Protein AF-0000000067927680 (afdb_homodimer)

Sequence (292 aa):
MKPRRNLDEDRTLNALLGWKPDSPPYPTSLVEQGNIALATPLRDLSNEQVRLLVSQGFGLEYVVPKAISILVENPLIGVTFYAGDLLTSCLNIPQQFWKENQHLWAELDGILQSLDQTVSEVGTHRPQFESAWEAWDTQGARSKKAMKPRRNLDEDRTLNALLGWKPDSPPYPTSLVEQGNIALATPLRDLSNEQVRLLVSQGFGLEYVVPKAISILVENPLIGVTFYAGDLLTSCLNIPQQFWKENQHLWAELDGILQSLDQTVSEVGTHRPQFESAWEAWDTQGARSKKA

InterPro domains:
  IPR040547 Immunity protein CdiI [PF18616] (24-107)

pLDDT: mean 81.02, std 18.54, range [29.03, 98.56]

Structure (mmCIF, N/CA/C/O backbone):
data_AF-0000000067927680-model_v1
#
loop_
_entity.id
_entity.type
_entity.pdbx_description
1 polymer 'Uncharacterized protein'
#
loop_
_atom_site.group_PDB
_atom_site.id
_atom_site.type_symbol
_atom_site.label_atom_id
_atom_site.label_alt_id
_atom_site.label_comp_id
_atom_site.label_asym_id
_atom_site.label_entity_id
_atom_site.label_seq_id
_atom_site.pdbx_PDB_ins_code
_atom_site.Cartn_x
_atom_site.Cartn_y
_atom_site.Cartn_z
_atom_site.occupancy
_atom_site.B_iso_or_equiv
_atom_site.auth_seq_id
_atom_site.auth_comp_id
_atom_site.auth_asym_id
_atom_site.auth_atom_id
_atom_site.pdbx_PDB_model_num
ATOM 1 N N . MET A 1 1 ? -12.453 -29.047 -6.391 1 29.03 1 MET A N 1
ATOM 2 C CA . MET A 1 1 ? -11.586 -28.172 -5.598 1 29.03 1 MET A CA 1
ATOM 3 C C . MET A 1 1 ? -12.047 -28.125 -4.141 1 29.03 1 MET A C 1
ATOM 5 O O . MET A 1 1 ? -13.188 -27.781 -3.855 1 29.03 1 MET A O 1
ATOM 9 N N . LYS A 1 2 ? -11.516 -28.906 -3.264 1 39.81 2 LYS A N 1
ATOM 10 C CA . LYS A 1 2 ? -12.055 -29.156 -1.932 1 39.81 2 LYS A CA 1
ATOM 11 C C . LYS A 1 2 ? -12.211 -27.844 -1.148 1 39.81 2 LYS A C 1
ATOM 13 O O . LYS A 1 2 ? -11.375 -26.953 -1.247 1 39.81 2 LYS A O 1
ATOM 18 N N . PRO A 1 3 ? -13.289 -27.578 -0.596 1 43.06 3 PRO A N 1
ATOM 19 C CA . PRO A 1 3 ? -13.594 -26.391 0.189 1 43.06 3 PRO A CA 1
ATOM 20 C C . PRO A 1 3 ? -12.492 -26.047 1.191 1 43.06 3 PRO A C 1
ATOM 22 O O . PRO A 1 3 ? -11.805 -26.938 1.69 1 43.06 3 PRO A O 1
ATOM 25 N N . ARG A 1 4 ? -11.859 -24.797 1.141 1 47.16 4 ARG A N 1
ATOM 26 C CA . ARG A 1 4 ? -10.852 -24.234 2.033 1 47.16 4 ARG A CA 1
ATOM 27 C C . ARG A 1 4 ? -11.141 -24.594 3.486 1 47.16 4 ARG A C 1
ATOM 29 O O . ARG A 1 4 ? -10.375 -24.25 4.383 1 47.16 4 ARG A O 1
ATOM 36 N N . ARG A 1 5 ? -12.367 -24.891 3.9 1 47.84 5 ARG A N 1
ATOM 37 C CA . ARG A 1 5 ? -12.758 -25.094 5.289 1 47.84 5 ARG A CA 1
ATOM 38 C C . ARG A 1 5 ? -11.844 -26.125 5.965 1 47.84 5 ARG A C 1
ATOM 40 O O . ARG A 1 5 ? -11.5 -25.969 7.141 1 47.84 5 ARG A O 1
ATOM 47 N N . ASN A 1 6 ? -11.516 -27.203 5.273 1 52.97 6 ASN A N 1
ATOM 48 C CA . ASN A 1 6 ? -10.859 -28.312 5.961 1 52.97 6 ASN A CA 1
ATOM 49 C C . ASN A 1 6 ? -9.352 -28.312 5.695 1 52.97 6 ASN A C 1
ATOM 51 O O . ASN A 1 6 ? -8.711 -29.359 5.773 1 52.97 6 ASN A O 1
ATOM 55 N N . LEU A 1 7 ? -8.898 -27.094 5.125 1 54.62 7 LEU A N 1
ATOM 56 C CA . LEU A 1 7 ? -7.465 -27.156 4.848 1 54.62 7 LEU A CA 1
ATOM 57 C C . LEU A 1 7 ? -6.66 -27.125 6.145 1 54.62 7 LEU A C 1
ATOM 59 O O . LEU A 1 7 ? -6.879 -26.266 7 1 54.62 7 LEU A O 1
ATOM 63 N N . ASP A 1 8 ? -5.969 -28.219 6.512 1 59.44 8 ASP A N 1
ATOM 64 C CA . ASP A 1 8 ? -5.023 -28.312 7.621 1 59.44 8 ASP A CA 1
ATOM 65 C C . ASP A 1 8 ? -3.771 -27.484 7.355 1 59.44 8 ASP A C 1
ATOM 67 O O . ASP A 1 8 ? -2.863 -27.938 6.652 1 59.44 8 ASP A O 1
ATOM 71 N N . GLU A 1 9 ? -3.777 -26.281 7.785 1 61.19 9 GLU A N 1
ATOM 72 C CA . GLU A 1 9 ? -2.688 -25.359 7.508 1 61.19 9 GLU A CA 1
ATOM 73 C C . GLU A 1 9 ? -1.394 -25.797 8.18 1 61.19 9 GLU A C 1
ATOM 75 O O . GLU A 1 9 ? -0.343 -25.188 7.992 1 61.19 9 GLU A O 1
ATOM 80 N N . ASP A 1 10 ? -1.412 -26.844 8.898 1 64.25 10 ASP A N 1
ATOM 81 C CA . ASP A 1 10 ? -0.2 -27.422 9.461 1 64.25 10 ASP A CA 1
ATOM 82 C C . ASP A 1 10 ? 0.544 -28.25 8.414 1 64.25 10 ASP A C 1
ATOM 84 O O . ASP A 1 10 ? 1.705 -28.625 8.617 1 64.25 10 ASP A O 1
ATOM 88 N N . ARG A 1 11 ? -0.078 -28.406 7.398 1 62.09 11 ARG A N 1
ATOM 89 C CA . ARG A 1 11 ? 0.544 -29.219 6.352 1 62.09 11 ARG A CA 1
ATOM 90 C C . ARG A 1 11 ? 1.431 -28.359 5.453 1 62.09 11 ARG A C 1
ATOM 92 O O . ARG A 1 11 ? 1.19 -27.156 5.297 1 62.09 11 ARG A O 1
ATOM 99 N N . THR A 1 12 ? 2.48 -29.125 4.977 1 59.75 12 THR A N 1
ATOM 100 C CA . THR A 1 12 ? 3.365 -28.516 3.992 1 59.75 12 THR A CA 1
ATOM 101 C C . THR A 1 12 ? 2.816 -28.703 2.58 1 59.75 12 THR A C 1
ATOM 103 O O . THR A 1 12 ? 1.964 -29.562 2.352 1 59.75 12 THR A O 1
ATOM 106 N N . LEU A 1 13 ? 3.242 -27.844 1.749 1 60.62 13 LEU A N 1
ATOM 107 C CA . LEU A 1 13 ? 2.871 -28.016 0.349 1 60.62 13 LEU A CA 1
ATOM 108 C C . LEU A 1 13 ? 3.377 -29.344 -0.188 1 60.62 13 LEU A C 1
ATOM 110 O O . LEU A 1 13 ? 2.682 -30.016 -0.958 1 60.62 13 LEU A O 1
ATOM 114 N N . ASN A 1 14 ? 4.566 -29.703 0.198 1 60.69 14 ASN A N 1
ATOM 115 C CA . ASN A 1 14 ? 5.059 -31.016 -0.195 1 60.69 14 ASN A CA 1
ATOM 116 C C . ASN A 1 14 ? 4.059 -32.125 0.153 1 60.69 14 ASN A C 1
ATOM 118 O O . ASN A 1 14 ? 3.764 -32.969 -0.677 1 60.69 14 ASN A O 1
ATOM 122 N N . ALA A 1 15 ? 3.627 -32 1.323 1 62.91 15 ALA A N 1
ATOM 123 C CA . ALA A 1 15 ? 2.676 -33 1.793 1 62.91 15 ALA A CA 1
ATOM 124 C C . ALA A 1 15 ? 1.366 -32.906 1.013 1 62.91 15 ALA A C 1
ATOM 126 O O . ALA A 1 15 ? 0.804 -33.938 0.626 1 62.91 15 ALA A O 1
ATOM 127 N N . LEU A 1 16 ? 1.01 -31.781 0.807 1 63.59 16 LEU A N 1
ATOM 128 C CA . LEU A 1 16 ? -0.274 -31.578 0.146 1 63.59 16 LEU A CA 1
ATOM 129 C C . LEU A 1 16 ? -0.194 -31.953 -1.329 1 63.59 16 LEU A C 1
ATOM 131 O O . LEU A 1 16 ? -1.174 -32.438 -1.904 1 63.59 16 LEU A O 1
ATOM 135 N N . LEU A 1 17 ? 1.032 -31.766 -1.874 1 65.94 17 LEU A N 1
ATOM 136 C CA . LEU A 1 17 ? 1.225 -32.031 -3.299 1 65.94 17 LEU A CA 1
ATOM 137 C C . LEU A 1 17 ? 1.756 -33.438 -3.535 1 65.94 17 LEU A C 1
ATOM 139 O O . LEU A 1 17 ? 1.821 -33.906 -4.676 1 65.94 17 LEU A O 1
ATOM 143 N N . GLY A 1 18 ? 2.076 -34.094 -2.477 1 64.88 18 GLY A N 1
ATOM 144 C CA . GLY A 1 18 ? 2.602 -35.438 -2.584 1 64.88 18 GLY A CA 1
ATOM 145 C C . GLY A 1 18 ? 4.031 -35.5 -3.088 1 64.88 18 GLY A C 1
ATOM 146 O O . GLY A 1 18 ? 4.426 -36.438 -3.771 1 64.88 18 GLY A O 1
ATOM 147 N N . TRP A 1 19 ? 4.734 -34.406 -2.99 1 59.25 19 TRP A N 1
ATOM 148 C CA . TRP A 1 19 ? 6.109 -34.344 -3.484 1 59.25 19 TRP A CA 1
ATOM 149 C C . TRP A 1 19 ? 7.086 -34.844 -2.43 1 59.25 19 TRP A C 1
ATOM 151 O O . TRP A 1 19 ? 6.879 -34.656 -1.232 1 59.25 19 TRP A O 1
ATOM 161 N N . LYS A 1 20 ? 7.977 -35.812 -2.932 1 58.75 20 LYS A N 1
ATOM 162 C CA . LYS A 1 20 ? 9.039 -36.219 -2.033 1 58.75 20 LYS A CA 1
ATOM 163 C C . LYS A 1 20 ? 10.125 -35.156 -1.908 1 58.75 20 LYS A C 1
ATOM 165 O O . LYS A 1 20 ? 10.383 -34.406 -2.855 1 58.75 20 LYS A O 1
ATOM 170 N N . PRO A 1 21 ? 10.609 -34.75 -0.805 1 52.03 21 PRO A N 1
ATOM 171 C CA . PRO A 1 21 ? 11.648 -33.719 -0.606 1 52.03 21 PRO A CA 1
ATOM 172 C C . PRO A 1 21 ? 12.82 -33.875 -1.575 1 52.03 21 PRO A C 1
ATOM 174 O O . PRO A 1 21 ? 13.844 -33.219 -1.431 1 52.03 21 PRO A O 1
ATOM 177 N N . ASP A 1 22 ? 12.852 -34.594 -2.627 1 51.47 22 ASP A N 1
ATOM 178 C CA . ASP A 1 22 ? 14.078 -34.781 -3.395 1 51.47 22 ASP A CA 1
ATOM 179 C C . ASP A 1 22 ? 14.523 -33.5 -4.066 1 51.47 22 ASP A C 1
ATOM 181 O O . ASP A 1 22 ? 13.773 -32.5 -4.082 1 51.47 22 ASP A O 1
ATOM 185 N N . SER A 1 23 ? 15.68 -33.656 -5.074 1 48.75 23 SER A N 1
ATOM 186 C CA . SER A 1 23 ? 16.625 -32.75 -5.703 1 48.75 23 SER A CA 1
ATOM 187 C C . SER A 1 23 ? 15.93 -31.844 -6.719 1 48.75 23 SER A C 1
ATOM 189 O O . SER A 1 23 ? 15.453 -32.312 -7.75 1 48.75 23 SER A O 1
ATOM 191 N N . PRO A 1 24 ? 15.266 -30.859 -6.305 1 45.88 24 PRO A N 1
ATOM 192 C CA . PRO A 1 24 ? 14.609 -30.062 -7.348 1 45.88 24 PRO A CA 1
ATOM 193 C C . PRO A 1 24 ? 15.594 -29.578 -8.414 1 45.88 24 PRO A C 1
ATOM 195 O O . PRO A 1 24 ? 16.781 -29.391 -8.133 1 45.88 24 PRO A O 1
ATOM 198 N N . PRO A 1 25 ? 15.273 -29.859 -9.664 1 44.31 25 PRO A N 1
ATOM 199 C CA . PRO A 1 25 ? 16.156 -29.5 -10.781 1 44.31 25 PRO A CA 1
ATOM 200 C C . PRO A 1 25 ? 16.438 -28 -10.828 1 44.31 25 PRO A C 1
ATOM 202 O O . PRO A 1 25 ? 16.969 -27.5 -11.82 1 44.31 25 PRO A O 1
ATOM 205 N N . TYR A 1 26 ? 15.844 -27.203 -10.078 1 45.81 26 TYR A N 1
ATOM 206 C CA . TYR A 1 26 ? 15.984 -25.797 -10.414 1 45.81 26 TYR A CA 1
ATOM 207 C C . TYR A 1 26 ? 17.297 -25.234 -9.883 1 45.81 26 TYR A C 1
ATOM 209 O O . TYR A 1 26 ? 17.875 -25.781 -8.945 1 45.81 26 TYR A O 1
ATOM 217 N N . PRO A 1 27 ? 17.812 -24.156 -10.539 1 52.62 27 PRO A N 1
ATOM 218 C CA . PRO A 1 27 ? 19.062 -23.547 -10.062 1 52.62 27 PRO A CA 1
ATOM 219 C C . PRO A 1 27 ? 19.141 -23.469 -8.539 1 52.62 27 PRO A C 1
ATOM 221 O O . PRO A 1 27 ? 18.109 -23.453 -7.867 1 52.62 27 PRO A O 1
ATOM 224 N N . THR A 1 28 ? 20.406 -23.703 -8.023 1 57.66 28 THR A N 1
ATOM 225 C CA . THR A 1 28 ? 20.781 -24.094 -6.672 1 57.66 28 THR A CA 1
ATOM 226 C C . THR A 1 28 ? 20.078 -23.234 -5.633 1 57.66 28 THR A C 1
ATOM 228 O O . THR A 1 28 ? 19.484 -23.75 -4.68 1 57.66 28 THR A O 1
ATOM 231 N N . SER A 1 29 ? 20.094 -21.875 -5.859 1 69.19 29 SER A N 1
ATOM 232 C CA . SER A 1 29 ? 19.578 -21.062 -4.758 1 69.19 29 SER A CA 1
ATOM 233 C C . SER A 1 29 ? 18.062 -21.031 -4.762 1 69.19 29 SER A C 1
ATOM 235 O O . SER A 1 29 ? 17.422 -21.234 -3.725 1 69.19 29 SER A O 1
ATOM 237 N N . LEU A 1 30 ? 17.469 -20.922 -5.934 1 68.31 30 LEU A N 1
ATOM 238 C CA . LEU A 1 30 ? 16.016 -20.875 -6.023 1 68.31 30 LEU A CA 1
ATOM 239 C C . LEU A 1 30 ? 15.398 -22.234 -5.684 1 68.31 30 LEU A C 1
ATOM 241 O O . LEU A 1 30 ? 14.359 -22.297 -5.023 1 68.31 30 LEU A O 1
ATOM 245 N N . VAL A 1 31 ? 16.047 -23.25 -6.051 1 69.62 31 VAL A N 1
ATOM 246 C CA . VAL A 1 31 ? 15.586 -24.609 -5.766 1 69.62 31 VAL A CA 1
ATOM 247 C C . VAL A 1 31 ? 15.586 -24.844 -4.258 1 69.62 31 VAL A C 1
ATOM 249 O O . VAL A 1 31 ? 14.617 -25.375 -3.709 1 69.62 31 VAL A O 1
ATOM 252 N N . GLU A 1 32 ? 16.688 -24.375 -3.83 1 77.12 32 GLU A N 1
ATOM 253 C CA . GLU A 1 32 ? 16.797 -24.531 -2.383 1 77.12 32 GLU A CA 1
ATOM 254 C C . GLU A 1 32 ? 15.703 -23.75 -1.658 1 77.12 32 GLU A C 1
ATOM 256 O O . GLU A 1 32 ? 15.055 -24.266 -0.747 1 77.12 32 GLU A O 1
ATOM 261 N N . GLN A 1 33 ? 15.547 -22.562 -2.125 1 79.88 33 GLN A N 1
ATOM 262 C CA . GLN A 1 33 ? 14.516 -21.734 -1.508 1 79.88 33 GLN A CA 1
ATOM 263 C C . GLN A 1 33 ? 13.125 -22.328 -1.737 1 79.88 33 GLN A C 1
ATOM 265 O O . GLN A 1 33 ? 12.281 -22.297 -0.843 1 79.88 33 GLN A O 1
ATOM 270 N N . GLY A 1 34 ? 12.922 -22.828 -2.846 1 80.75 34 GLY A N 1
ATOM 271 C CA . GLY A 1 34 ? 11.664 -23.5 -3.139 1 80.75 34 GLY A CA 1
ATOM 272 C C . GLY A 1 34 ? 11.414 -24.719 -2.27 1 80.75 34 GLY A C 1
ATOM 273 O O . GLY A 1 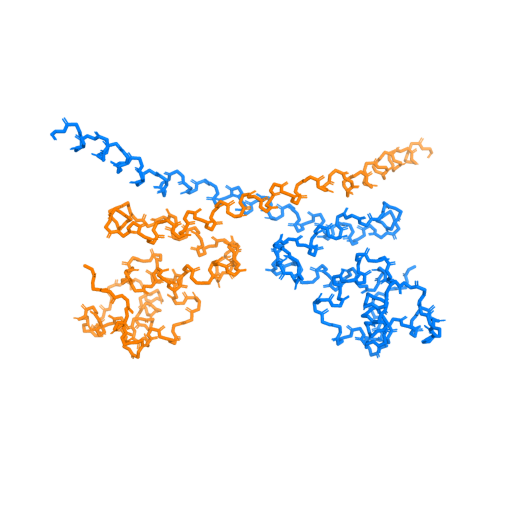34 ? 10.32 -24.906 -1.74 1 80.75 34 GLY A O 1
ATOM 274 N N . ASN A 1 35 ? 12.445 -25.484 -2.061 1 77.62 35 ASN A N 1
ATOM 275 C CA . ASN A 1 35 ? 12.328 -26.672 -1.229 1 77.62 35 ASN A CA 1
ATOM 276 C C . ASN A 1 35 ? 11.969 -26.328 0.212 1 77.62 35 ASN A C 1
ATOM 278 O O . ASN A 1 35 ? 11.125 -26.969 0.826 1 77.62 35 ASN A O 1
ATOM 282 N N . ILE A 1 36 ? 12.664 -25.359 0.615 1 79.25 36 ILE A N 1
ATOM 283 C CA . ILE A 1 36 ? 12.383 -24.922 1.975 1 79.25 36 ILE A CA 1
ATOM 284 C C . ILE A 1 36 ? 10.93 -24.453 2.076 1 79.25 36 ILE A C 1
ATOM 286 O O . ILE A 1 36 ? 10.219 -24.828 3.008 1 79.25 36 ILE A O 1
ATOM 290 N N . ALA A 1 37 ? 10.523 -23.672 1.15 1 83.31 37 ALA A N 1
ATOM 291 C CA . ALA A 1 37 ? 9.148 -23.172 1.157 1 83.31 37 ALA A CA 1
ATOM 292 C C . ALA A 1 37 ? 8.148 -24.312 1.071 1 83.31 37 ALA A C 1
ATOM 294 O O . ALA A 1 37 ? 7.141 -24.328 1.785 1 83.31 37 ALA A O 1
ATOM 295 N N . LEU A 1 38 ? 8.438 -25.266 0.299 1 79.06 38 LEU A N 1
ATOM 296 C CA . LEU A 1 38 ? 7.539 -26.391 0.096 1 79.06 38 LEU A CA 1
ATOM 297 C C . LEU A 1 38 ? 7.445 -27.25 1.357 1 79.06 38 LEU A C 1
ATOM 299 O O . LEU A 1 38 ? 6.418 -27.875 1.606 1 79.06 38 LEU A O 1
ATOM 303 N N . ALA A 1 39 ? 8.422 -27.172 2.109 1 79.44 39 ALA A N 1
ATOM 304 C CA . ALA A 1 39 ? 8.484 -27.984 3.32 1 79.44 39 ALA A CA 1
ATOM 305 C C . ALA A 1 39 ? 7.992 -27.188 4.535 1 79.44 39 ALA A C 1
ATOM 307 O O . ALA A 1 39 ? 7.988 -27.703 5.656 1 79.44 39 ALA A O 1
ATOM 308 N N . THR A 1 40 ? 7.617 -26.016 4.301 1 81.62 40 THR A N 1
ATOM 309 C CA . THR A 1 40 ? 7.09 -25.172 5.367 1 81.62 40 THR A CA 1
ATOM 310 C C . THR A 1 40 ? 5.574 -25.312 5.473 1 81.62 40 THR A C 1
ATOM 312 O O . THR A 1 40 ? 4.871 -25.297 4.457 1 81.62 40 THR A O 1
ATOM 315 N N . PRO A 1 41 ? 5.082 -25.5 6.715 1 80.44 41 PRO A N 1
ATOM 316 C CA . PRO A 1 41 ? 3.625 -25.516 6.863 1 80.44 41 PRO A CA 1
ATOM 317 C C . PRO A 1 41 ? 2.957 -24.266 6.305 1 80.44 41 PRO A C 1
ATOM 319 O O . PRO A 1 41 ? 3.506 -23.172 6.418 1 80.44 41 PRO A O 1
ATOM 322 N N . LEU A 1 42 ? 1.833 -24.453 5.746 1 83.75 42 LEU A N 1
ATOM 323 C CA . LEU A 1 42 ? 1.121 -23.359 5.098 1 83.75 42 LEU A CA 1
ATOM 324 C C . LEU A 1 42 ? 0.968 -22.172 6.047 1 83.75 42 LEU A C 1
ATOM 326 O O . LEU A 1 42 ? 1.156 -21.031 5.648 1 83.75 42 LEU A O 1
ATOM 330 N N . ARG A 1 43 ? 0.625 -22.422 7.285 1 84.75 43 ARG A N 1
ATOM 331 C CA . ARG A 1 43 ? 0.355 -21.359 8.25 1 84.75 43 ARG A CA 1
ATOM 332 C C . ARG A 1 43 ? 1.622 -20.562 8.57 1 84.75 43 ARG A C 1
ATOM 334 O O . ARG A 1 43 ? 1.551 -19.438 9.039 1 84.75 43 ARG A O 1
ATOM 341 N N . ASP A 1 44 ? 2.748 -21.203 8.242 1 87.5 44 ASP A N 1
ATOM 342 C CA . ASP A 1 44 ? 4.016 -20.609 8.648 1 87.5 44 ASP A CA 1
ATOM 343 C C . ASP A 1 44 ? 4.742 -20 7.453 1 87.5 44 ASP A C 1
ATOM 345 O O . ASP A 1 44 ? 5.836 -19.438 7.602 1 87.5 44 ASP A O 1
ATOM 349 N N . LEU A 1 45 ? 4.16 -20.109 6.328 1 88.56 45 LEU A N 1
ATOM 350 C CA . LEU A 1 45 ? 4.812 -19.547 5.152 1 88.56 45 LEU A CA 1
ATOM 351 C C . LEU A 1 45 ? 5.043 -18.047 5.328 1 88.56 45 LEU A C 1
ATOM 353 O O . LEU A 1 45 ? 4.121 -17.312 5.691 1 88.56 45 LEU A O 1
ATOM 357 N N . SER A 1 46 ? 6.27 -17.609 5.07 1 93.12 46 SER A N 1
ATOM 358 C CA . SER A 1 46 ? 6.559 -16.172 5.055 1 93.12 46 SER A CA 1
ATOM 359 C C . SER A 1 46 ? 6.031 -15.523 3.783 1 93.12 46 SER A C 1
ATOM 361 O O . SER A 1 46 ? 5.695 -16.203 2.814 1 93.12 46 SER A O 1
ATOM 363 N N . ASN A 1 47 ? 6.008 -14.18 3.836 1 96.62 47 ASN A N 1
ATOM 364 C CA . ASN A 1 47 ? 5.602 -13.453 2.639 1 96.62 47 ASN A CA 1
ATOM 365 C C . ASN A 1 47 ? 6.504 -13.773 1.452 1 96.62 47 ASN A C 1
ATOM 367 O O . ASN A 1 47 ? 6.023 -13.938 0.328 1 96.62 47 ASN A O 1
ATOM 371 N N . GLU A 1 48 ? 7.777 -13.883 1.689 1 95.44 48 GLU A N 1
ATOM 372 C CA . GLU A 1 48 ? 8.742 -14.188 0.635 1 95.44 48 GLU A CA 1
ATOM 373 C C . GLU A 1 48 ? 8.508 -15.578 0.055 1 95.44 48 GLU A C 1
ATOM 375 O O . GLU A 1 48 ? 8.609 -15.773 -1.157 1 95.44 48 GLU A O 1
ATOM 380 N N . GLN A 1 49 ? 8.211 -16.5 0.909 1 90.88 49 GLN A N 1
ATOM 381 C CA . GLN A 1 49 ? 7.934 -17.859 0.449 1 90.88 49 GLN A CA 1
ATOM 382 C C . GLN A 1 49 ? 6.645 -17.922 -0.363 1 90.88 49 GLN A C 1
ATOM 384 O O . GLN A 1 49 ? 6.57 -18.609 -1.38 1 90.88 49 GLN A O 1
ATOM 389 N N . VAL A 1 50 ? 5.633 -17.156 0.069 1 94.38 50 VAL A N 1
ATOM 390 C CA . VAL A 1 50 ? 4.379 -17.078 -0.672 1 94.38 50 VAL A CA 1
ATOM 391 C C . VAL A 1 50 ? 4.633 -16.516 -2.062 1 94.38 50 VAL A C 1
ATOM 393 O O . VAL A 1 50 ? 4.211 -17.078 -3.068 1 94.38 50 VAL A O 1
ATOM 396 N N . ARG A 1 51 ? 5.332 -15.391 -2.09 1 96.94 51 ARG A N 1
ATOM 397 C CA . ARG A 1 51 ? 5.637 -14.773 -3.377 1 96.94 51 ARG A CA 1
ATOM 398 C C . ARG A 1 51 ? 6.406 -15.734 -4.277 1 96.94 51 ARG A C 1
ATOM 400 O O . ARG A 1 51 ? 6.105 -15.867 -5.465 1 96.94 51 ARG A O 1
ATOM 407 N N . LEU A 1 52 ? 7.438 -16.406 -3.762 1 92.56 52 LEU A N 1
ATOM 408 C CA . LEU A 1 52 ? 8.25 -17.344 -4.516 1 92.56 52 LEU A CA 1
ATOM 409 C C . LEU A 1 52 ? 7.379 -18.469 -5.098 1 92.56 52 LEU A C 1
ATOM 411 O O . LEU A 1 52 ? 7.477 -18.766 -6.285 1 92.56 52 LEU A O 1
ATOM 415 N N . LEU A 1 53 ? 6.543 -19.094 -4.293 1 90.56 53 LEU A N 1
ATOM 416 C CA . LEU A 1 53 ? 5.711 -20.219 -4.727 1 90.56 53 LEU A CA 1
ATOM 417 C C . LEU A 1 53 ? 4.711 -19.766 -5.785 1 90.56 53 LEU A C 1
ATOM 419 O O . LEU A 1 53 ? 4.496 -20.469 -6.777 1 90.56 53 LEU A O 1
ATOM 423 N N . VAL A 1 54 ? 4.121 -18.578 -5.598 1 95.31 54 VAL A N 1
ATOM 424 C CA . VAL A 1 54 ? 3.207 -18.031 -6.602 1 95.31 54 VAL A CA 1
ATOM 425 C C . VAL A 1 54 ? 3.945 -17.859 -7.926 1 95.31 54 VAL A C 1
ATOM 427 O O . VAL A 1 54 ? 3.473 -18.297 -8.977 1 95.31 54 VAL A O 1
ATOM 430 N N . SER A 1 55 ? 5.102 -17.297 -7.844 1 93.5 55 SER A N 1
ATOM 431 C CA . SER A 1 55 ? 5.871 -17 -9.047 1 93.5 55 SER A CA 1
ATOM 432 C C . SER A 1 55 ? 6.285 -18.266 -9.773 1 93.5 55 SER A C 1
ATOM 434 O O . SER A 1 55 ? 6.352 -18.297 -11 1 93.5 55 SER A O 1
ATOM 436 N N . GLN A 1 56 ? 6.473 -19.266 -9.016 1 87.56 56 GLN A N 1
ATOM 437 C CA . GLN A 1 56 ? 6.934 -20.516 -9.602 1 87.56 56 GLN A CA 1
ATOM 438 C C . GLN A 1 56 ? 5.758 -21.422 -9.961 1 87.56 56 GLN A C 1
ATOM 440 O O . GLN A 1 56 ? 5.941 -22.469 -10.602 1 87.56 56 GLN A O 1
ATOM 445 N N . GLY A 1 57 ? 4.598 -21.078 -9.539 1 89.38 57 GLY A N 1
ATOM 446 C CA . GLY A 1 57 ? 3.396 -21.828 -9.883 1 89.38 57 GLY A CA 1
ATOM 447 C C . GLY A 1 57 ? 3.209 -23.078 -9.047 1 89.38 57 GLY A C 1
ATOM 448 O O . GLY A 1 57 ? 2.529 -24.016 -9.469 1 89.38 57 GLY A O 1
ATOM 449 N N . PHE A 1 58 ? 3.801 -23.125 -7.887 1 80.88 58 PHE A N 1
ATOM 450 C CA . PHE A 1 58 ? 3.699 -24.297 -7.027 1 80.88 58 PHE A CA 1
ATOM 451 C C . PHE A 1 58 ? 2.541 -24.156 -6.047 1 80.88 58 PHE A C 1
ATOM 453 O O . PHE A 1 58 ? 2.488 -23.203 -5.277 1 80.88 58 PHE A O 1
ATOM 460 N N . GLY A 1 59 ? 1.651 -25.094 -6.066 1 83.44 59 GLY A N 1
ATOM 461 C CA . GLY A 1 59 ? 0.5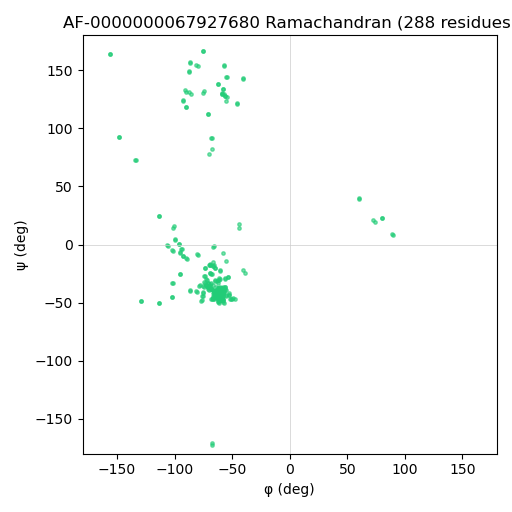85 -25.141 -5.078 1 83.44 59 GLY A CA 1
ATOM 462 C C . GLY A 1 59 ? -0.308 -23.922 -5.094 1 83.44 59 GLY A C 1
ATOM 463 O O . GLY A 1 59 ? -0.725 -23.438 -4.039 1 83.44 59 GLY A O 1
ATOM 464 N N . LEU A 1 60 ? -0.583 -23.469 -6.266 1 91.38 60 LEU A N 1
ATOM 465 C CA . LEU A 1 60 ? -1.303 -22.203 -6.426 1 91.38 60 LEU A CA 1
ATOM 466 C C . LEU A 1 60 ? -2.633 -22.234 -5.684 1 91.38 60 LEU A C 1
ATOM 468 O O . LEU A 1 60 ? -3.025 -21.25 -5.059 1 91.38 60 LEU A O 1
ATOM 472 N N . GLU A 1 61 ? -3.33 -23.297 -5.676 1 87.94 61 GLU A N 1
ATOM 473 C CA . GLU A 1 61 ? -4.629 -23.406 -5.02 1 87.94 61 GLU A CA 1
ATOM 474 C C . GLU A 1 61 ? -4.512 -23.141 -3.52 1 87.94 61 GLU A C 1
ATOM 476 O O . GLU A 1 61 ? -5.473 -22.688 -2.885 1 87.94 61 GLU A O 1
ATOM 481 N N . TYR A 1 62 ? -3.328 -23.328 -2.986 1 85.12 62 TYR A N 1
ATOM 482 C CA . TYR A 1 62 ? -3.113 -23.156 -1.554 1 85.12 62 TYR A CA 1
ATOM 483 C C . TYR A 1 62 ? -2.463 -21.812 -1.252 1 85.12 62 TYR A C 1
ATOM 485 O O . TYR A 1 62 ? -2.748 -21.188 -0.225 1 85.12 62 TYR A O 1
ATOM 493 N N . VAL A 1 63 ? -1.64 -21.391 -2.15 1 92 63 VAL A N 1
ATOM 494 C CA . VAL A 1 63 ? -0.8 -20.25 -1.797 1 92 63 VAL A CA 1
ATOM 495 C C . VAL A 1 63 ? -1.45 -18.969 -2.287 1 92 63 VAL A C 1
ATOM 497 O O . VAL A 1 63 ? -1.228 -17.891 -1.717 1 92 63 VAL A O 1
ATOM 500 N N . VAL A 1 64 ? -2.285 -18.984 -3.316 1 95.31 64 VAL A N 1
ATOM 501 C CA . VAL A 1 64 ? -2.939 -17.797 -3.834 1 95.31 64 VAL A CA 1
ATOM 502 C C . VAL A 1 64 ? -3.861 -17.203 -2.768 1 95.31 64 VAL A C 1
ATOM 504 O O . VAL A 1 64 ? -3.881 -15.992 -2.553 1 95.31 64 VAL A O 1
ATOM 507 N N . PRO A 1 65 ? -4.629 -17.984 -2.047 1 93.75 65 PRO A N 1
ATOM 508 C CA . PRO A 1 65 ? -5.422 -17.422 -0.953 1 93.75 65 PRO A CA 1
ATOM 509 C C . PRO A 1 65 ? -4.566 -16.672 0.067 1 93.75 65 PRO A C 1
ATOM 511 O O . PRO A 1 65 ? -4.98 -15.633 0.585 1 93.75 65 PRO A O 1
ATOM 514 N N . LYS A 1 66 ? -3.408 -17.156 0.322 1 93.94 66 LYS A N 1
ATOM 515 C CA . LYS A 1 66 ? -2.5 -16.469 1.233 1 93.94 66 LYS A CA 1
ATOM 516 C C . LYS A 1 66 ? -2.016 -15.156 0.634 1 93.94 66 LYS A C 1
ATOM 518 O O . LYS A 1 66 ? -1.959 -14.141 1.325 1 93.94 66 LYS A O 1
ATOM 523 N N . ALA A 1 67 ? -1.604 -15.211 -0.613 1 97.5 67 ALA A N 1
ATOM 524 C CA . ALA A 1 67 ? -1.191 -14 -1.311 1 97.5 67 ALA A CA 1
ATOM 525 C C . ALA A 1 67 ? -2.293 -12.945 -1.274 1 97.5 67 ALA A C 1
ATOM 527 O O . ALA A 1 67 ? -2.027 -11.766 -1.013 1 97.5 67 ALA A O 1
ATOM 528 N N . ILE A 1 68 ? -3.521 -13.344 -1.51 1 97.75 68 ILE A N 1
ATOM 529 C CA . ILE A 1 68 ? -4.66 -12.43 -1.528 1 97.75 68 ILE A CA 1
ATOM 530 C C . ILE A 1 68 ? -4.836 -11.797 -0.151 1 97.75 68 ILE A C 1
ATOM 532 O O . ILE A 1 68 ? -5.074 -10.594 -0.041 1 97.75 68 ILE A O 1
ATOM 536 N N . SER A 1 69 ? -4.668 -12.594 0.848 1 96.31 69 SER A N 1
ATOM 537 C CA . SER A 1 69 ? -4.77 -12.078 2.209 1 96.31 69 SER A CA 1
ATOM 538 C C . SER A 1 69 ? -3.725 -11 2.471 1 96.31 69 SER A C 1
ATOM 540 O O . SER A 1 69 ? -4.008 -10 3.133 1 96.31 69 SER A O 1
ATOM 542 N N . ILE A 1 70 ? -2.551 -11.148 2.004 1 96.44 70 ILE A N 1
ATOM 543 C CA . ILE A 1 70 ? -1.477 -10.172 2.141 1 96.44 70 ILE A CA 1
ATOM 544 C C . ILE A 1 70 ? -1.817 -8.914 1.344 1 96.44 70 ILE A C 1
ATOM 546 O O . ILE A 1 70 ? -1.677 -7.793 1.846 1 96.44 70 ILE A O 1
ATOM 550 N N . LEU A 1 71 ? -2.34 -9.094 0.163 1 97.94 71 LEU A N 1
ATOM 551 C CA . LEU A 1 71 ? -2.564 -8 -0.782 1 97.94 71 LEU A CA 1
ATOM 552 C C . LEU A 1 71 ? -3.756 -7.152 -0.357 1 97.94 71 LEU A C 1
ATOM 554 O O . LEU A 1 71 ? -3.811 -5.957 -0.659 1 97.94 71 LEU A O 1
ATOM 558 N N . VAL A 1 72 ? -4.684 -7.754 0.366 1 95.94 72 VAL A N 1
ATOM 559 C CA . VAL A 1 72 ? -5.828 -7 0.863 1 95.94 72 VAL A CA 1
ATOM 560 C C . VAL A 1 72 ? -5.352 -5.887 1.796 1 95.94 72 VAL A C 1
ATOM 562 O O . VAL A 1 72 ? -5.906 -4.785 1.793 1 95.94 72 VAL A O 1
ATOM 565 N N . GLU A 1 73 ? -4.301 -6.125 2.434 1 93.62 73 GLU A N 1
ATOM 566 C CA . GLU A 1 73 ? -3.773 -5.156 3.389 1 93.62 73 GLU A CA 1
ATOM 567 C C . GLU A 1 73 ? -2.873 -4.137 2.699 1 93.62 73 GLU A C 1
ATOM 569 O O . GLU A 1 73 ? -2.879 -2.957 3.055 1 93.62 73 GLU A O 1
ATOM 574 N N . ASN A 1 74 ? -2.115 -4.602 1.795 1 96.44 74 ASN A N 1
ATOM 575 C CA . ASN A 1 74 ? -1.181 -3.752 1.064 1 96.44 74 ASN A CA 1
ATOM 576 C C . ASN A 1 74 ? -0.975 -4.242 -0.365 1 96.44 74 ASN A C 1
ATOM 578 O O . ASN A 1 74 ? -0.076 -5.047 -0.626 1 96.44 74 ASN A O 1
ATOM 582 N N . PRO A 1 75 ? -1.805 -3.672 -1.25 1 97.44 75 PRO A N 1
ATOM 583 C CA . PRO A 1 75 ? -1.809 -4.191 -2.619 1 97.44 75 PRO A CA 1
ATOM 584 C C . PRO A 1 75 ? -0.484 -3.957 -3.344 1 97.44 75 PRO A C 1
ATOM 586 O O . PRO A 1 75 ? -0.18 -4.648 -4.32 1 97.44 75 PRO A O 1
ATOM 589 N N . LEU A 1 76 ? 0.315 -3.004 -2.871 1 97.5 76 LEU A N 1
ATOM 590 C CA . LEU A 1 76 ? 1.554 -2.68 -3.572 1 97.5 76 LEU A CA 1
ATOM 591 C C . LEU A 1 76 ? 2.768 -3.059 -2.732 1 97.5 76 LEU A C 1
ATOM 593 O O . LEU A 1 76 ? 3.852 -2.496 -2.91 1 97.5 76 LEU A O 1
ATOM 597 N N . ILE A 1 77 ? 2.549 -4.008 -1.842 1 96.88 77 ILE A N 1
ATOM 598 C CA . ILE A 1 77 ? 3.625 -4.441 -0.957 1 96.88 77 ILE A CA 1
ATOM 599 C C . ILE A 1 77 ? 4.812 -4.934 -1.785 1 96.88 77 ILE A C 1
ATOM 601 O O . ILE A 1 77 ? 4.629 -5.609 -2.799 1 96.88 77 ILE A O 1
ATOM 605 N N . GLY A 1 78 ? 5.965 -4.457 -1.364 1 95.81 78 GLY A N 1
ATOM 606 C CA . GLY A 1 78 ? 7.195 -5.078 -1.821 1 95.81 78 GLY A CA 1
ATOM 607 C C . GLY A 1 78 ? 7.664 -6.207 -0.922 1 95.81 78 GLY A C 1
ATOM 608 O O . GLY A 1 78 ? 8 -5.98 0.242 1 95.81 78 GLY A O 1
ATOM 609 N N . VAL A 1 79 ? 7.734 -7.352 -1.452 1 95.56 79 VAL A N 1
ATOM 610 C CA . VAL A 1 79 ? 8.039 -8.508 -0.616 1 95.56 79 VAL A CA 1
ATOM 611 C C . VAL A 1 79 ? 9.5 -8.914 -0.801 1 95.56 79 VAL A C 1
ATOM 613 O O . VAL A 1 79 ? 10.219 -9.133 0.177 1 95.56 79 VAL A O 1
ATOM 616 N N . THR A 1 80 ? 10.016 -8.969 -2.162 1 92.94 80 THR A N 1
ATOM 617 C CA . THR A 1 80 ? 11.359 -9.492 -2.41 1 92.94 80 THR A CA 1
ATOM 618 C C . THR A 1 80 ? 12.164 -8.523 -3.27 1 92.94 80 THR A C 1
ATOM 620 O O . THR A 1 80 ? 13.305 -8.188 -2.934 1 92.94 80 THR A O 1
ATOM 623 N N . PHE A 1 81 ? 11.578 -8.055 -4.379 1 91.62 81 PHE A N 1
ATOM 624 C CA . PHE A 1 81 ? 12.383 -7.379 -5.391 1 91.62 81 PHE A CA 1
ATOM 625 C C . PHE A 1 81 ? 12.016 -5.906 -5.488 1 91.62 81 PHE A C 1
ATOM 627 O O . PHE A 1 81 ? 12.891 -5.035 -5.441 1 91.62 81 PHE A O 1
ATOM 634 N N . TYR A 1 82 ? 10.789 -5.598 -5.605 1 92.69 82 TYR A N 1
ATOM 635 C CA . TYR A 1 82 ? 10.312 -4.234 -5.82 1 92.69 82 TYR A CA 1
ATOM 636 C C . TYR A 1 82 ? 8.867 -4.082 -5.348 1 92.69 82 TYR A C 1
ATOM 638 O O . TYR A 1 82 ? 8.172 -5.078 -5.117 1 92.69 82 TYR A O 1
ATOM 646 N N . ALA A 1 83 ? 8.398 -2.895 -5.176 1 95.69 83 ALA A N 1
ATOM 647 C CA . ALA A 1 83 ? 7.016 -2.607 -4.793 1 95.69 83 ALA A CA 1
ATOM 648 C C . ALA A 1 83 ? 6.031 -3.225 -5.785 1 95.69 83 ALA A C 1
ATOM 650 O O . ALA A 1 83 ? 6.191 -3.076 -7 1 95.69 83 ALA A O 1
ATOM 651 N N . GLY A 1 84 ? 5.09 -3.965 -5.293 1 97.62 84 GLY A N 1
ATOM 652 C CA . GLY A 1 84 ? 4.066 -4.551 -6.145 1 97.62 84 GLY A CA 1
ATOM 653 C C . GLY A 1 84 ? 4.461 -5.906 -6.699 1 97.62 84 GLY A C 1
ATOM 654 O O . GLY A 1 84 ? 3.734 -6.48 -7.516 1 97.62 84 GLY A O 1
ATOM 655 N N . ASP A 1 85 ? 5.574 -6.496 -6.219 1 97.31 85 ASP A N 1
ATOM 656 C CA . ASP A 1 85 ? 6.074 -7.715 -6.852 1 97.31 85 ASP A CA 1
ATOM 657 C C . ASP A 1 85 ? 5.16 -8.898 -6.566 1 97.31 85 ASP A C 1
ATOM 659 O O . ASP A 1 85 ? 4.996 -9.781 -7.41 1 97.31 85 ASP A O 1
ATOM 663 N N . LEU A 1 86 ? 4.52 -8.953 -5.371 1 98.12 86 LEU A N 1
ATOM 664 C CA . LEU A 1 86 ? 3.574 -10.023 -5.094 1 98.12 86 LEU A CA 1
ATOM 665 C C . LEU A 1 86 ? 2.35 -9.922 -5.996 1 98.12 86 LEU A C 1
ATOM 667 O O . LEU A 1 86 ? 1.921 -10.914 -6.59 1 98.12 86 LEU A O 1
ATOM 671 N N . LEU A 1 87 ? 1.809 -8.695 -6.086 1 98.56 87 LEU A N 1
ATOM 672 C CA . LEU A 1 87 ? 0.665 -8.477 -6.969 1 98.56 87 LEU A CA 1
ATOM 673 C C . LEU A 1 87 ? 1.006 -8.852 -8.406 1 98.56 87 LEU A C 1
ATOM 675 O O . LEU A 1 87 ? 0.247 -9.57 -9.062 1 98.56 87 LEU A O 1
ATOM 679 N N . THR A 1 88 ? 2.176 -8.445 -8.875 1 97.56 88 THR A N 1
ATOM 680 C CA . THR A 1 88 ? 2.629 -8.75 -10.227 1 97.56 88 THR A CA 1
ATOM 681 C C . THR A 1 88 ? 2.738 -10.258 -10.43 1 97.56 88 THR A C 1
ATOM 683 O O . THR A 1 88 ? 2.328 -10.781 -11.469 1 97.56 88 THR A O 1
ATOM 686 N N . SER A 1 89 ? 3.26 -10.961 -9.461 1 97.31 89 SER A N 1
ATOM 687 C CA . SER A 1 89 ? 3.367 -12.414 -9.547 1 97.31 89 SER A CA 1
ATOM 688 C C . SER A 1 89 ? 1.996 -13.062 -9.695 1 97.31 89 SER A C 1
ATOM 690 O O . SER A 1 89 ? 1.83 -14.008 -10.477 1 97.31 89 SER A O 1
ATOM 692 N N . CYS A 1 90 ? 0.997 -12.555 -8.969 1 98.31 90 CYS A N 1
ATOM 693 C CA . CYS A 1 90 ? -0.361 -13.078 -9.062 1 98.31 90 CYS A CA 1
ATOM 694 C C . CYS A 1 90 ? -0.949 -12.805 -10.445 1 98.31 90 CYS A C 1
ATOM 696 O O . CYS A 1 90 ? -1.591 -13.68 -11.031 1 98.31 90 CYS A O 1
ATOM 698 N N . LEU A 1 91 ? -0.685 -11.656 -10.961 1 97.56 91 LEU A N 1
ATOM 699 C CA . LEU A 1 91 ? -1.257 -11.258 -12.242 1 97.56 91 LEU A CA 1
ATOM 700 C C . LEU A 1 91 ? -0.659 -12.07 -13.383 1 97.56 91 LEU A C 1
ATOM 702 O O . LEU A 1 91 ? -1.256 -12.18 -14.453 1 97.56 91 LEU A O 1
ATOM 706 N N . ASN A 1 92 ? 0.458 -12.688 -13.094 1 96.5 92 ASN A N 1
ATOM 707 C CA . ASN A 1 92 ? 1.151 -13.43 -14.141 1 96.5 92 ASN A CA 1
ATOM 708 C C . ASN A 1 92 ? 0.859 -14.93 -14.047 1 96.5 92 ASN A C 1
ATOM 710 O O . ASN A 1 92 ? 1.416 -15.719 -14.812 1 96.5 92 ASN A O 1
ATOM 714 N N . ILE A 1 93 ? 0.017 -15.336 -13.172 1 96.38 93 ILE A N 1
ATOM 715 C CA . ILE A 1 93 ? -0.432 -16.719 -13.094 1 96.38 93 ILE A CA 1
ATOM 716 C C . ILE A 1 93 ? -1.168 -17.094 -14.383 1 96.38 93 ILE A C 1
ATOM 718 O O . ILE A 1 93 ? -1.945 -16.297 -14.914 1 96.38 93 ILE A O 1
ATOM 722 N N . PRO A 1 94 ? -0.937 -18.219 -14.875 1 93.38 94 PRO A N 1
ATOM 723 C CA . PRO A 1 94 ? -1.598 -18.641 -16.109 1 93.38 94 PRO A CA 1
ATOM 724 C C . PRO A 1 94 ? -3.121 -18.594 -16.016 1 93.38 94 PRO A C 1
ATOM 726 O O . PRO A 1 94 ? -3.688 -18.906 -14.969 1 93.38 94 PRO A O 1
ATOM 729 N N . GLN A 1 95 ? -3.773 -18.438 -17.141 1 92.19 95 GLN A N 1
ATOM 730 C CA . GLN A 1 95 ? -5.215 -18.203 -17.203 1 92.19 95 GLN A CA 1
ATOM 731 C C . GLN A 1 95 ? -5.988 -19.438 -16.766 1 92.19 95 GLN A C 1
ATOM 733 O O . GLN A 1 95 ? -7.062 -19.328 -16.156 1 92.19 95 GLN A O 1
ATOM 738 N N . GLN A 1 96 ? -5.477 -20.562 -17.031 1 90.69 96 GLN A N 1
ATOM 739 C CA . GLN A 1 96 ? -6.16 -21.812 -16.719 1 90.69 96 GLN A CA 1
ATOM 740 C C . GLN A 1 96 ? -6.469 -21.891 -15.219 1 90.69 96 GLN A C 1
ATOM 742 O O . GLN A 1 96 ? -7.547 -22.344 -14.828 1 90.69 96 GLN A O 1
ATOM 747 N N . PHE A 1 97 ? -5.566 -21.469 -14.438 1 94.19 97 PHE A N 1
ATOM 748 C CA . PHE A 1 97 ? -5.785 -21.5 -12.992 1 94.19 97 PHE A CA 1
ATOM 749 C C . PHE A 1 97 ? -6.996 -20.656 -12.617 1 94.19 97 PHE A C 1
ATOM 751 O O . PHE A 1 97 ? -7.848 -21.094 -11.844 1 94.19 97 PHE A O 1
ATOM 758 N N . TRP A 1 98 ? -7.117 -19.484 -13.172 1 93.5 98 TRP A N 1
ATOM 759 C CA . TRP A 1 98 ? -8.18 -18.547 -12.82 1 93.5 98 TRP A CA 1
ATOM 760 C C . TRP A 1 98 ? -9.539 -19.062 -13.297 1 93.5 98 TRP A C 1
ATOM 762 O O . TRP A 1 98 ? -10.547 -18.906 -12.617 1 93.5 98 TRP A O 1
ATOM 772 N N . LYS A 1 99 ? -9.5 -19.703 -14.422 1 89.19 99 LYS A N 1
ATOM 773 C CA . LYS A 1 99 ? -10.727 -20.297 -14.938 1 89.19 99 LYS A CA 1
ATOM 774 C C . LYS A 1 99 ? -11.266 -21.359 -13.992 1 89.19 99 LYS A C 1
ATOM 776 O O . LYS A 1 99 ? -12.484 -21.5 -13.844 1 89.19 99 LYS A O 1
ATOM 781 N N . GLU A 1 100 ? -10.359 -22.031 -13.336 1 90.81 100 GLU A N 1
ATOM 782 C CA . GLU A 1 100 ? -10.727 -23.125 -12.445 1 90.81 100 GLU A CA 1
ATOM 783 C C . GLU A 1 100 ? -10.977 -22.609 -11.023 1 90.81 100 GLU A C 1
ATOM 785 O O . GLU A 1 100 ? -11.477 -23.359 -10.172 1 90.81 100 GLU A O 1
ATOM 790 N N . ASN A 1 101 ? -10.578 -21.375 -10.82 1 92.06 101 ASN A N 1
ATOM 791 C CA . ASN A 1 101 ? -10.719 -20.766 -9.5 1 92.06 101 ASN A CA 1
ATOM 792 C C . ASN A 1 101 ? -11.305 -19.359 -9.586 1 92.06 101 ASN A C 1
ATOM 794 O O . ASN A 1 101 ? -10.664 -18.391 -9.18 1 92.06 101 ASN A O 1
ATOM 798 N N . GLN A 1 102 ? -12.562 -19.281 -9.883 1 92 102 GLN A N 1
ATOM 799 C CA . GLN A 1 102 ? -13.219 -18.016 -10.195 1 92 102 GLN A CA 1
ATOM 800 C C . GLN A 1 102 ? -13.375 -17.141 -8.953 1 92 102 GLN A C 1
ATOM 802 O O . GLN A 1 102 ? -13.312 -15.922 -9.031 1 92 102 GLN A O 1
ATOM 807 N N . HIS A 1 103 ? -13.625 -17.812 -7.887 1 94.31 103 HIS A N 1
ATOM 808 C CA . HIS A 1 103 ? -13.781 -17.062 -6.652 1 94.31 103 HIS A CA 1
ATOM 809 C C . HIS A 1 103 ? -12.5 -16.328 -6.289 1 94.31 103 HIS A C 1
ATOM 811 O O . HIS A 1 103 ? -12.539 -15.188 -5.812 1 94.31 103 HIS A O 1
ATOM 817 N N . LEU A 1 104 ? -11.352 -16.922 -6.531 1 94.81 104 LEU A N 1
ATOM 818 C CA . LEU A 1 104 ? -10.07 -16.281 -6.262 1 94.81 104 LEU A CA 1
ATOM 819 C C . LEU A 1 104 ? -9.812 -15.156 -7.254 1 94.81 104 LEU A C 1
ATOM 821 O O . LEU A 1 104 ? -9.258 -14.117 -6.887 1 94.81 104 LEU A O 1
ATOM 825 N N . TRP A 1 105 ? -10.234 -15.391 -8.477 1 95.31 105 TRP A N 1
ATOM 826 C CA . TRP A 1 105 ? -10.156 -14.328 -9.477 1 95.31 105 TRP A CA 1
ATOM 827 C C . TRP A 1 105 ? -10.938 -13.094 -9.023 1 95.31 105 TRP A C 1
ATOM 829 O O . TRP A 1 105 ? -10.422 -11.969 -9.078 1 95.31 105 TRP A O 1
ATOM 839 N N . ALA A 1 106 ? -12.109 -13.312 -8.586 1 95.94 106 ALA A N 1
ATOM 840 C CA . ALA A 1 106 ? -12.977 -12.219 -8.148 1 95.94 106 ALA A CA 1
ATOM 841 C C . ALA A 1 106 ? -12.359 -11.461 -6.977 1 95.94 106 ALA A C 1
ATOM 843 O O . ALA A 1 106 ? -12.461 -10.234 -6.902 1 95.94 106 ALA A O 1
ATOM 844 N N . GLU A 1 107 ? -11.742 -12.203 -6.125 1 96.75 107 GLU A N 1
ATOM 845 C CA . GLU A 1 107 ? -11.102 -11.562 -4.98 1 96.75 107 GLU A CA 1
ATOM 846 C C . GLU A 1 107 ? -9.938 -10.672 -5.422 1 96.75 107 GLU A C 1
ATOM 848 O O . GLU A 1 107 ? -9.812 -9.539 -4.965 1 96.75 107 GLU A O 1
ATOM 853 N N . LEU A 1 108 ? -9.125 -11.18 -6.328 1 97.75 108 LEU A N 1
ATOM 854 C CA . LEU A 1 108 ? -7.996 -10.391 -6.805 1 97.75 108 LEU A CA 1
ATOM 855 C C . LEU A 1 108 ? -8.484 -9.195 -7.629 1 97.75 108 LEU A C 1
ATOM 857 O O . LEU A 1 108 ? -7.938 -8.094 -7.516 1 97.75 108 LEU A O 1
ATOM 861 N N . ASP A 1 109 ? -9.484 -9.438 -8.383 1 96.81 109 ASP A N 1
ATOM 862 C CA . ASP A 1 109 ? -10.078 -8.336 -9.133 1 96.81 109 ASP A CA 1
ATOM 863 C C . ASP A 1 109 ? -10.602 -7.25 -8.203 1 96.81 109 ASP A C 1
ATOM 865 O O . ASP A 1 109 ? -10.469 -6.059 -8.492 1 96.81 109 ASP A O 1
ATOM 869 N N . GLY A 1 110 ? -11.227 -7.641 -7.141 1 97.38 110 GLY A N 1
ATOM 870 C CA . GLY A 1 110 ? -11.688 -6.684 -6.148 1 97.38 110 GLY A CA 1
ATOM 871 C C . GLY A 1 110 ? -10.57 -5.828 -5.582 1 97.38 110 GLY A C 1
ATOM 872 O O . GLY A 1 110 ? -10.742 -4.621 -5.391 1 97.38 110 GLY A O 1
ATOM 873 N N . ILE A 1 111 ? -9.461 -6.418 -5.328 1 97.88 111 ILE A N 1
ATOM 874 C CA . ILE A 1 111 ? -8.297 -5.699 -4.824 1 97.88 111 ILE A CA 1
ATOM 875 C C . ILE A 1 111 ? -7.836 -4.676 -5.859 1 97.88 111 ILE A C 1
ATOM 877 O O . ILE A 1 111 ? -7.539 -3.529 -5.52 1 97.88 111 ILE A O 1
ATOM 881 N N . LEU A 1 112 ? -7.809 -5.059 -7.133 1 97.69 112 LEU A N 1
ATOM 882 C CA . LEU A 1 112 ? -7.387 -4.164 -8.211 1 97.69 112 LEU A CA 1
ATOM 883 C C . LEU A 1 112 ? -8.352 -2.986 -8.344 1 97.69 112 LEU A C 1
ATOM 885 O O . LEU A 1 112 ? -7.918 -1.846 -8.516 1 97.69 112 LEU A O 1
ATOM 889 N N . GLN A 1 113 ? -9.617 -3.275 -8.203 1 97.12 113 GLN A N 1
ATOM 890 C CA . GLN A 1 113 ? -10.609 -2.209 -8.297 1 97.12 113 GLN A CA 1
ATOM 891 C C . GLN A 1 113 ? -10.469 -1.23 -7.129 1 97.12 113 GLN A C 1
ATOM 893 O O . GLN A 1 113 ? -10.555 -0.016 -7.32 1 97.12 113 GLN A O 1
ATOM 898 N N . SER A 1 114 ? -10.344 -1.803 -5.957 1 97.06 114 SER A N 1
ATOM 899 C CA . SER A 1 114 ? -10.148 -0.954 -4.785 1 97.06 114 SER A CA 1
ATOM 900 C C . SER A 1 114 ? -8.891 -0.1 -4.93 1 97.06 114 SER A C 1
ATOM 902 O O . SER A 1 114 ? -8.891 1.078 -4.566 1 97.06 114 SER A O 1
ATOM 904 N N . LEU A 1 115 ? -7.844 -0.676 -5.426 1 97.31 115 LEU A N 1
ATOM 905 C CA . LEU A 1 115 ? -6.602 0.045 -5.68 1 97.31 115 LEU A CA 1
ATOM 906 C C . LEU A 1 115 ? -6.832 1.202 -6.645 1 97.31 115 LEU A C 1
ATOM 908 O O . LEU A 1 115 ? -6.406 2.33 -6.383 1 97.31 115 LEU A O 1
ATOM 912 N N . ASP A 1 116 ? -7.512 0.939 -7.723 1 97.19 116 ASP A N 1
ATOM 913 C CA . ASP A 1 116 ? -7.809 1.969 -8.711 1 97.19 116 ASP A CA 1
ATOM 914 C C . ASP A 1 116 ? -8.594 3.121 -8.094 1 97.19 116 ASP A C 1
ATOM 916 O O . ASP A 1 116 ? -8.297 4.289 -8.344 1 97.19 116 ASP A O 1
ATOM 920 N N . GLN A 1 117 ? -9.578 2.744 -7.344 1 96.69 117 GLN A N 1
ATOM 921 C CA . GLN A 1 117 ? -10.406 3.758 -6.699 1 96.69 117 GLN A CA 1
ATOM 922 C C . GLN A 1 117 ? -9.578 4.609 -5.738 1 96.69 117 GLN A C 1
ATOM 924 O O . GLN A 1 117 ? -9.719 5.836 -5.711 1 96.69 117 GLN A O 1
ATOM 929 N N . THR A 1 118 ? -8.797 3.99 -4.957 1 96.94 118 THR A N 1
ATOM 930 C CA . THR A 1 118 ? -7.977 4.699 -3.98 1 96.94 118 THR A CA 1
ATOM 931 C C . THR A 1 118 ? -7.004 5.648 -4.68 1 96.94 118 THR A C 1
ATOM 933 O O . THR A 1 118 ? -6.875 6.809 -4.289 1 96.94 118 THR A O 1
ATOM 936 N N . VAL A 1 119 ? -6.312 5.145 -5.688 1 96.94 119 VAL A N 1
ATOM 937 C CA . VAL A 1 119 ? -5.355 5.953 -6.434 1 96.94 119 VAL A CA 1
ATOM 938 C C . VAL A 1 119 ? -6.07 7.148 -7.062 1 96.94 119 VAL A C 1
ATOM 940 O O . VAL A 1 119 ? -5.551 8.266 -7.051 1 96.94 119 VAL A O 1
ATOM 943 N N . SER A 1 120 ? -7.25 6.898 -7.609 1 96.56 120 SER A N 1
ATOM 944 C CA . SER A 1 120 ? -8.039 7.977 -8.195 1 96.56 120 SER A CA 1
ATOM 945 C C . SER A 1 120 ? -8.406 9.023 -7.152 1 96.56 120 SER A C 1
ATOM 947 O O . SER A 1 120 ? -8.289 10.227 -7.406 1 96.56 120 SER A O 1
ATOM 949 N N . GLU A 1 121 ? -8.859 8.594 -6.031 1 95.44 121 GLU A N 1
ATOM 950 C CA . GLU A 1 121 ? -9.258 9.5 -4.961 1 95.44 121 GLU A CA 1
ATOM 951 C C . GLU A 1 121 ? -8.07 10.336 -4.48 1 95.44 121 GLU A C 1
ATOM 953 O O . GLU A 1 121 ? -8.188 11.547 -4.316 1 95.44 121 GLU A O 1
ATOM 958 N N . VAL A 1 122 ? -6.957 9.68 -4.254 1 95.75 122 VAL A N 1
ATOM 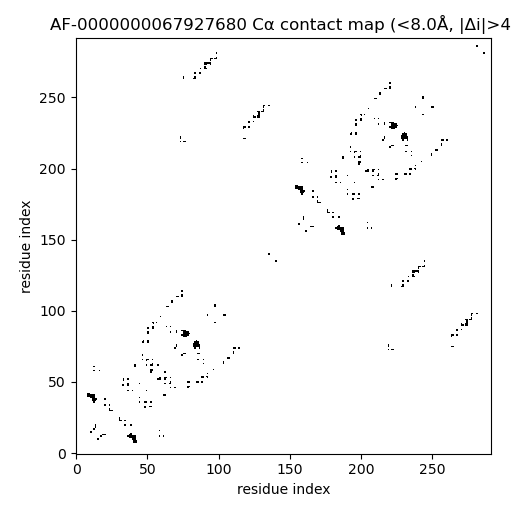959 C CA . VAL A 1 122 ? -5.742 10.391 -3.863 1 95.75 122 VAL A CA 1
ATOM 960 C C . VAL A 1 122 ? -5.383 11.422 -4.934 1 95.75 122 VAL A C 1
ATOM 962 O O . VAL A 1 122 ? -4.973 12.539 -4.617 1 95.75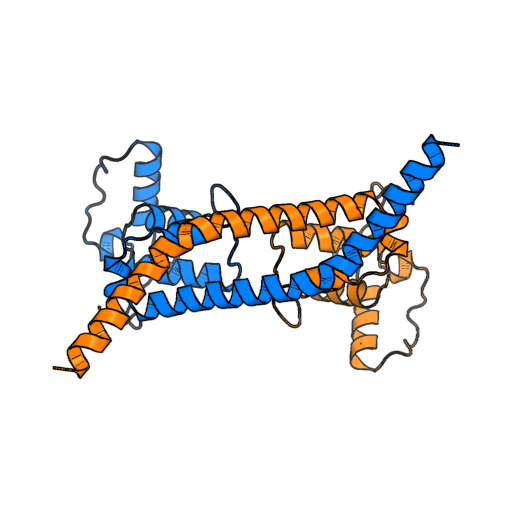 122 VAL A O 1
ATOM 965 N N . GLY A 1 123 ? -5.516 11.008 -6.172 1 96.12 123 GLY A N 1
ATOM 966 C CA . GLY A 1 123 ? -5.184 11.859 -7.305 1 96.12 123 GLY A CA 1
ATOM 967 C C . GLY A 1 123 ? -5.938 13.18 -7.301 1 96.12 123 GLY A C 1
ATOM 968 O O . GLY A 1 123 ? -5.43 14.195 -7.785 1 96.12 123 GLY A O 1
ATOM 969 N N . THR A 1 124 ? -7.148 13.266 -6.766 1 96 124 THR A N 1
ATOM 970 C CA . THR A 1 124 ? -7.973 14.469 -6.754 1 96 124 THR A CA 1
ATOM 971 C C . THR A 1 124 ? -7.375 15.523 -5.828 1 96 124 THR A C 1
ATOM 973 O O . THR A 1 124 ? -7.727 16.703 -5.918 1 96 124 THR A O 1
ATOM 976 N N . HIS A 1 125 ? -6.492 15.117 -4.961 1 94.25 125 HIS A N 1
ATOM 977 C CA . HIS A 1 125 ? -5.906 16.031 -3.988 1 94.25 125 HIS A CA 1
ATOM 978 C C . HIS A 1 125 ? -4.504 16.469 -4.41 1 94.25 125 HIS A C 1
ATOM 980 O O . HIS A 1 125 ? -3.902 17.344 -3.781 1 94.25 125 HIS A O 1
ATOM 986 N N . ARG A 1 126 ? -3.955 15.938 -5.453 1 94.38 126 ARG A N 1
ATOM 987 C CA . ARG A 1 126 ? -2.572 16.172 -5.855 1 94.38 126 ARG A CA 1
ATOM 988 C C . ARG A 1 126 ? -2.385 17.594 -6.375 1 94.38 126 ARG A C 1
ATOM 990 O O . ARG A 1 126 ? -1.368 18.234 -6.098 1 94.38 126 ARG A O 1
ATOM 997 N N . PRO A 1 127 ? -3.383 18.156 -7.145 1 92.56 127 PRO A N 1
ATOM 998 C CA . PRO A 1 127 ? -3.17 19.5 -7.672 1 92.56 127 PRO A CA 1
ATOM 999 C C . PRO A 1 127 ? -2.912 20.531 -6.574 1 92.56 127 PRO A C 1
ATOM 1001 O O . PRO A 1 127 ? -2.057 21.406 -6.734 1 92.56 127 PRO A O 1
ATOM 1004 N N . GLN A 1 128 ? -3.615 20.375 -5.449 1 88.19 128 GLN A N 1
ATOM 1005 C CA . GLN A 1 128 ? -3.383 21.281 -4.332 1 88.19 128 GLN A CA 1
ATOM 1006 C C . GLN A 1 128 ? -1.943 21.188 -3.836 1 88.19 128 GLN A C 1
ATOM 1008 O O . GLN A 1 128 ? -1.297 22.203 -3.594 1 88.19 128 GLN A O 1
ATOM 1013 N N . PHE A 1 129 ? -1.462 20.047 -3.66 1 93.5 129 PHE A N 1
ATOM 1014 C CA . PHE A 1 129 ? -0.102 19.781 -3.205 1 93.5 129 PHE A CA 1
ATOM 1015 C C . PHE A 1 129 ? 0.915 20.266 -4.234 1 93.5 129 PHE A C 1
ATOM 1017 O O . PHE A 1 129 ? 1.884 20.938 -3.885 1 93.5 129 PHE A O 1
ATOM 1024 N N . GLU A 1 130 ? 0.737 20.016 -5.52 1 91.31 130 GLU A N 1
ATOM 1025 C CA . GLU A 1 130 ? 1.681 20.312 -6.594 1 91.31 130 GLU A CA 1
ATOM 1026 C C . GLU A 1 130 ? 1.723 21.797 -6.902 1 91.31 130 GLU A C 1
ATOM 1028 O O . GLU A 1 130 ? 2.686 22.297 -7.496 1 91.31 130 GLU A O 1
ATOM 1033 N N . SER A 1 131 ? 0.672 22.531 -6.512 1 87.44 131 SER A N 1
ATOM 1034 C CA . SER A 1 131 ? 0.613 23.969 -6.746 1 87.44 131 SER A CA 1
ATOM 1035 C C . SER A 1 131 ? 1.635 24.703 -5.891 1 87.44 131 SER A C 1
ATOM 1037 O O . SER A 1 131 ? 1.997 25.844 -6.195 1 87.44 131 SER A O 1
ATOM 1039 N N . ALA A 1 132 ? 2.02 24.156 -4.812 1 81.75 132 ALA A N 1
ATOM 1040 C CA . ALA A 1 132 ? 3.021 24.766 -3.943 1 81.75 132 ALA A CA 1
ATOM 1041 C C . ALA A 1 132 ? 4.34 24.969 -4.684 1 81.75 132 ALA A C 1
ATOM 1043 O O . ALA A 1 132 ? 5.051 25.938 -4.449 1 81.75 132 ALA A O 1
ATOM 1044 N N . TRP A 1 133 ? 4.754 24.031 -5.578 1 75 133 TRP A N 1
ATOM 1045 C CA . TRP A 1 133 ? 6.012 24.078 -6.312 1 75 133 TRP A CA 1
ATOM 1046 C C . TRP A 1 133 ? 5.949 25.094 -7.445 1 75 133 TRP A C 1
ATOM 1048 O O . TRP A 1 133 ? 6.941 25.766 -7.746 1 75 133 TRP A O 1
ATOM 1058 N N . GLU A 1 134 ? 4.797 25.062 -8.078 1 68.06 134 GLU A N 1
ATOM 1059 C CA . GLU A 1 134 ? 4.656 26.016 -9.172 1 68.06 134 GLU A CA 1
ATOM 1060 C C . GLU A 1 134 ? 4.953 27.438 -8.711 1 68.06 134 GLU A C 1
ATOM 1062 O O . GLU A 1 134 ? 5.562 28.219 -9.438 1 68.06 134 GLU A O 1
ATOM 1067 N N . ALA A 1 135 ? 4.73 27.672 -7.523 1 59.69 135 ALA A N 1
ATOM 1068 C CA . ALA A 1 135 ? 5.016 29 -6.988 1 59.69 135 ALA A CA 1
ATOM 1069 C C . ALA A 1 135 ? 6.52 29.219 -6.84 1 59.69 135 ALA A C 1
ATOM 1071 O O . ALA A 1 135 ? 7.023 30.312 -7.105 1 59.69 135 ALA A O 1
ATOM 1072 N N . TRP A 1 136 ? 7.23 28.109 -6.527 1 61.31 136 TRP A N 1
ATOM 1073 C CA . TRP A 1 136 ? 8.672 28.234 -6.328 1 61.31 136 TRP A CA 1
ATOM 1074 C C . TRP A 1 136 ? 9.398 28.359 -7.664 1 61.31 136 TRP A C 1
ATOM 1076 O O . TRP A 1 136 ? 10.32 29.156 -7.805 1 61.31 136 TRP A O 1
ATOM 1086 N N . ASP A 1 137 ? 8.93 27.391 -8.469 1 62.25 137 ASP A N 1
ATOM 1087 C CA . ASP A 1 137 ? 9.586 27.422 -9.766 1 62.25 137 ASP A CA 1
ATOM 1088 C C . ASP A 1 137 ? 9.352 28.766 -10.461 1 62.25 137 ASP A C 1
ATOM 1090 O O . ASP A 1 137 ? 10.25 29.297 -11.117 1 62.25 137 ASP A O 1
ATOM 1094 N N . THR A 1 138 ? 8.18 29.203 -10.234 1 57.84 138 THR A N 1
ATOM 1095 C CA . THR A 1 138 ? 7.914 30.5 -10.852 1 57.84 138 THR A CA 1
ATOM 1096 C C . THR A 1 138 ? 8.664 31.609 -10.125 1 57.84 138 THR A C 1
ATOM 1098 O O . THR A 1 138 ? 9.141 32.562 -10.758 1 57.84 138 THR A O 1
ATOM 1101 N N . GLN A 1 139 ? 8.766 31.438 -8.828 1 53.28 139 GLN A N 1
ATOM 1102 C CA . GLN A 1 139 ? 9.492 32.469 -8.102 1 53.28 139 GLN A CA 1
ATOM 1103 C C . GLN A 1 139 ? 11 32.344 -8.297 1 53.28 139 GLN A C 1
ATOM 1105 O O . GLN A 1 139 ? 11.719 33.312 -8.375 1 53.28 139 GLN A O 1
ATOM 1110 N N . GLY A 1 140 ? 11.555 31.062 -8.219 1 52.59 140 GLY A N 1
ATOM 1111 C CA . GLY A 1 140 ? 12.969 30.891 -8.523 1 52.59 140 GLY A CA 1
ATOM 1112 C C . GLY A 1 140 ? 13.336 31.328 -9.93 1 52.59 140 GLY A C 1
ATOM 1113 O O . GLY A 1 140 ? 14.492 31.656 -10.195 1 52.59 140 GLY A O 1
ATOM 1114 N N . ALA A 1 141 ? 12.531 31.062 -10.812 1 51.38 141 ALA A N 1
ATOM 1115 C CA . ALA A 1 141 ? 12.789 31.625 -12.133 1 51.38 141 ALA A CA 1
ATOM 1116 C C . ALA A 1 141 ? 12.789 33.156 -12.086 1 51.38 141 ALA A C 1
ATOM 1118 O O . ALA A 1 141 ? 13.562 33.812 -12.789 1 51.38 141 ALA A O 1
ATOM 1119 N N . ARG A 1 142 ? 12.086 33.75 -11.211 1 47.59 142 ARG A N 1
ATOM 1120 C CA . ARG A 1 142 ? 12.07 35.188 -11.164 1 47.59 142 ARG A CA 1
ATOM 1121 C C . ARG A 1 142 ? 13.32 35.719 -10.469 1 47.59 142 ARG A C 1
ATOM 1123 O O . ARG A 1 142 ? 13.812 36.812 -10.812 1 47.59 142 ARG A O 1
ATOM 1130 N N . SER A 1 143 ? 13.953 35.156 -9.445 1 48.59 143 SER A N 1
ATOM 1131 C CA . SER A 1 143 ? 15.117 35.688 -8.75 1 48.59 143 SER A CA 1
ATOM 1132 C C . SER A 1 143 ? 16.375 35.531 -9.586 1 48.59 143 SER A C 1
ATOM 1134 O O . SER A 1 143 ? 17.391 36.219 -9.336 1 48.59 143 SER A O 1
ATOM 1136 N N . LYS A 1 144 ? 16.594 34.469 -10.352 1 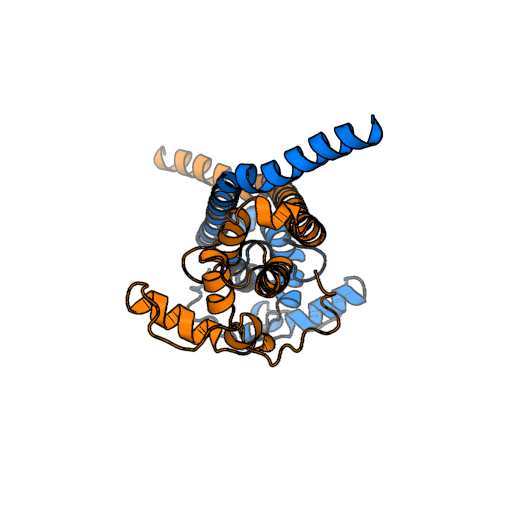44.81 144 LYS A N 1
ATOM 1137 C CA . LYS A 1 144 ? 17.781 34.406 -11.18 1 44.81 144 LYS A CA 1
ATOM 1138 C C . LYS A 1 144 ? 17.766 35.469 -12.273 1 44.81 144 LYS A C 1
ATOM 1140 O O . LYS A 1 144 ? 18.75 35.656 -12.984 1 44.81 144 LYS A O 1
ATOM 1145 N N . LYS A 1 145 ? 16.594 35.938 -12.453 1 48.44 145 LYS A N 1
ATOM 1146 C CA . LYS A 1 145 ? 16.641 36.969 -13.5 1 48.44 145 LYS A CA 1
ATOM 1147 C C . LYS A 1 145 ? 16.828 38.375 -12.898 1 48.44 145 LYS A C 1
ATOM 1149 O O . LYS A 1 145 ? 16.938 39.344 -13.625 1 48.44 145 LYS A O 1
ATOM 1154 N N . ALA A 1 146 ? 16.844 38.469 -11.562 1 39.81 146 ALA A N 1
ATOM 1155 C CA . ALA A 1 146 ? 17.094 39.812 -11.031 1 39.81 146 ALA A CA 1
ATOM 1156 C C . ALA A 1 146 ? 18.578 39.969 -10.672 1 39.81 146 ALA A C 1
ATOM 1158 O O . ALA A 1 146 ? 19.234 39 -10.266 1 39.81 146 ALA A O 1
ATOM 1159 N N . MET B 1 1 ? 14.516 26.984 10.383 1 29.34 1 MET B N 1
ATOM 1160 C CA . MET B 1 1 ? 13.938 25.672 10.664 1 29.34 1 MET B CA 1
ATOM 1161 C C . MET B 1 1 ? 14.984 24.734 11.242 1 29.34 1 MET B C 1
ATOM 1163 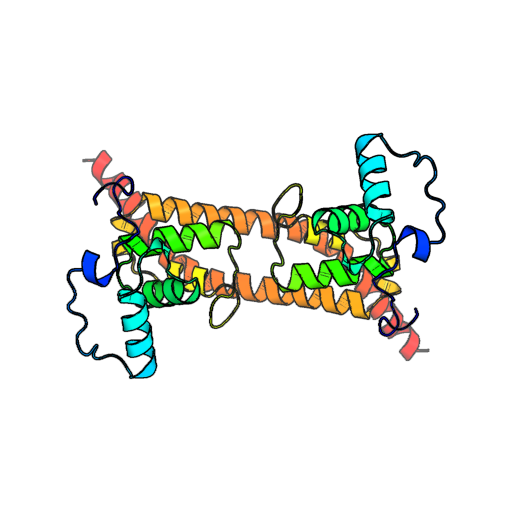O O . MET B 1 1 ? 16.016 24.484 10.617 1 29.34 1 MET B O 1
ATOM 1167 N N . LYS B 1 2 ? 15.094 24.547 12.516 1 39.75 2 LYS B N 1
ATOM 1168 C CA . LYS B 1 2 ? 16.234 23.906 13.172 1 39.75 2 LYS B CA 1
ATOM 1169 C C . LYS B 1 2 ? 16.438 22.484 12.656 1 39.75 2 LYS B C 1
ATOM 1171 O O . LYS B 1 2 ? 15.484 21.766 12.391 1 39.75 2 LYS B O 1
ATOM 1176 N N . PRO B 1 3 ? 17.562 22.125 12.273 1 42.97 3 PRO B N 1
ATOM 1177 C CA . PRO B 1 3 ? 17.922 20.797 11.758 1 42.97 3 PRO B CA 1
ATOM 1178 C C . PRO B 1 3 ? 17.359 19.672 12.625 1 42.97 3 PRO B C 1
ATOM 1180 O O . PRO B 1 3 ? 17.219 19.828 13.844 1 42.97 3 PRO B O 1
ATOM 1183 N N . ARG B 1 4 ? 16.5 18.719 12.07 1 47.25 4 ARG B N 1
ATOM 1184 C CA . ARG B 1 4 ? 15.914 17.531 12.688 1 47.25 4 ARG B CA 1
ATOM 1185 C C . ARG B 1 4 ? 16.922 16.828 13.578 1 47.25 4 ARG B C 1
ATOM 1187 O O . ARG B 1 4 ? 16.609 15.789 14.18 1 47.25 4 ARG B O 1
ATOM 1194 N N . ARG B 1 5 ? 18.219 17 13.43 1 47.78 5 ARG B N 1
ATOM 1195 C CA . ARG B 1 5 ? 19.25 16.266 14.156 1 47.78 5 ARG B CA 1
ATOM 1196 C C . ARG B 1 5 ? 18.969 16.266 15.656 1 47.78 5 ARG B C 1
ATOM 1198 O O . ARG B 1 5 ? 19.188 15.25 16.328 1 47.78 5 ARG B O 1
ATOM 1205 N N . ASN B 1 6 ? 18.625 17.406 16.203 1 52.94 6 ASN B N 1
ATOM 1206 C CA . ASN B 1 6 ? 18.609 17.516 17.656 1 52.94 6 ASN B CA 1
ATOM 1207 C C . ASN B 1 6 ? 17.188 17.391 18.203 1 52.94 6 ASN B C 1
ATOM 1209 O O . ASN B 1 6 ? 16.875 17.906 19.281 1 52.94 6 ASN B O 1
ATOM 12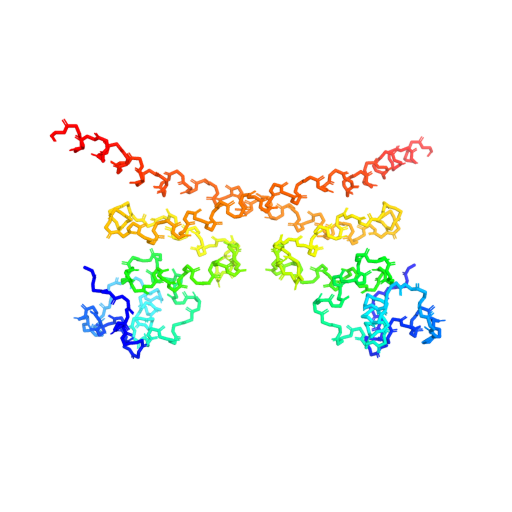13 N N . LEU B 1 7 ? 16.281 16.844 17.266 1 54.72 7 LEU B N 1
ATOM 1214 C CA . LEU B 1 7 ? 14.93 16.766 17.812 1 54.72 7 LEU B CA 1
ATOM 1215 C C . LEU B 1 7 ? 14.844 15.688 18.891 1 54.72 7 LEU B C 1
ATOM 1217 O O . LEU B 1 7 ? 15.258 14.547 18.672 1 54.72 7 LEU B O 1
ATOM 1221 N N . ASP B 1 8 ? 14.648 16.047 20.156 1 59.41 8 ASP B N 1
ATOM 1222 C CA . ASP B 1 8 ? 14.375 15.156 21.281 1 59.41 8 ASP B CA 1
ATOM 1223 C C . ASP B 1 8 ? 12.992 14.508 21.141 1 59.41 8 ASP B C 1
ATOM 1225 O O . ASP B 1 8 ? 11.984 15.109 21.5 1 59.41 8 ASP B O 1
ATOM 1229 N N . GLU B 1 9 ? 12.953 13.383 20.547 1 60.97 9 GLU B N 1
ATOM 1230 C CA . GLU B 1 9 ? 11.688 12.703 20.25 1 60.97 9 GLU B CA 1
ATOM 1231 C C . GLU B 1 9 ? 10.992 12.273 21.531 1 60.97 9 GLU B C 1
ATOM 1233 O O . GLU B 1 9 ? 9.875 11.75 21.5 1 60.97 9 GLU B O 1
ATOM 1238 N N . ASP B 1 10 ? 11.57 12.508 22.641 1 64.06 10 ASP B N 1
ATOM 1239 C CA . ASP B 1 10 ? 10.914 12.266 23.922 1 64.06 10 ASP B CA 1
ATOM 1240 C C . ASP B 1 10 ? 9.961 13.406 24.281 1 64.06 10 ASP B C 1
ATOM 1242 O O . ASP B 1 10 ? 9.141 13.273 25.188 1 64.06 10 ASP B O 1
ATOM 1246 N N . ARG B 1 11 ? 10.047 14.352 23.531 1 62.12 11 ARG B N 1
ATOM 1247 C CA . ARG B 1 11 ? 9.188 15.5 23.797 1 62.12 11 ARG B CA 1
ATOM 1248 C C . ARG B 1 11 ? 7.832 15.344 23.125 1 62.12 11 ARG B C 1
ATOM 1250 O O . ARG B 1 11 ? 7.719 14.688 22.094 1 62.12 11 ARG B O 1
ATOM 1257 N N . THR B 1 12 ? 6.863 15.984 23.906 1 59.62 12 THR B N 1
ATOM 1258 C CA . THR B 1 12 ? 5.516 16.062 23.344 1 59.62 12 THR B CA 1
ATOM 1259 C C . THR B 1 12 ? 5.371 17.281 22.453 1 59.62 12 THR B C 1
ATOM 1261 O O . THR B 1 12 ? 6.172 18.219 22.531 1 59.62 12 THR B O 1
ATOM 1264 N N . LEU B 1 13 ? 4.441 17.156 21.594 1 60.47 13 LEU B N 1
ATOM 1265 C CA . LEU B 1 13 ? 4.145 18.328 20.766 1 60.47 13 LEU B CA 1
ATOM 1266 C C . LEU B 1 13 ? 3.734 19.516 21.641 1 60.47 13 LEU B C 1
ATOM 1268 O O . LEU B 1 13 ? 4.105 20.656 21.344 1 60.47 13 LEU B O 1
ATOM 1272 N N . ASN B 1 14 ? 2.967 19.25 22.656 1 60.53 14 ASN B N 1
ATOM 1273 C CA . ASN B 1 14 ? 2.633 20.328 23.578 1 60.53 14 ASN B CA 1
ATOM 1274 C C . ASN B 1 14 ? 3.881 21.062 24.062 1 60.53 14 ASN B C 1
ATOM 1276 O O . ASN B 1 14 ? 3.928 22.281 24.078 1 60.53 14 ASN B O 1
ATOM 1280 N N . ALA B 1 15 ? 4.777 20.25 24.422 1 62.56 15 ALA B N 1
ATOM 1281 C CA . ALA B 1 15 ? 6.02 20.812 24.938 1 62.56 15 ALA B CA 1
ATOM 1282 C C . ALA B 1 15 ? 6.762 21.578 23.844 1 62.56 15 ALA B C 1
ATOM 1284 O O . ALA B 1 15 ? 7.277 22.672 24.094 1 62.56 15 ALA B O 1
ATOM 1285 N N . LEU B 1 16 ? 6.719 21 22.781 1 63.16 16 LEU B N 1
ATOM 1286 C CA . LEU B 1 16 ? 7.469 21.594 21.672 1 63.16 16 LEU B CA 1
ATOM 1287 C C . LEU B 1 16 ? 6.789 22.859 21.172 1 63.16 16 LEU B C 1
ATOM 1289 O O . LEU B 1 16 ? 7.457 23.797 20.734 1 63.16 16 LEU B O 1
ATOM 1293 N N . LEU B 1 17 ? 5.457 22.859 21.312 1 65.5 17 LEU B N 1
ATOM 1294 C CA . LEU B 1 17 ? 4.676 23.969 20.797 1 65.5 17 LEU B CA 1
ATOM 1295 C C . LEU B 1 17 ? 4.398 25 21.891 1 65.5 17 LEU B C 1
ATOM 1297 O O . LEU B 1 17 ? 3.908 26.094 21.625 1 65.5 17 LEU B O 1
ATOM 1301 N N . GLY B 1 18 ? 4.766 24.672 23.078 1 63.97 18 GLY B N 1
ATOM 1302 C CA . GLY B 1 18 ? 4.543 25.562 24.203 1 63.97 18 GLY B CA 1
ATOM 1303 C C . GLY B 1 18 ? 3.09 25.641 24.625 1 63.97 18 GLY B C 1
ATOM 1304 O O . GLY B 1 18 ? 2.629 26.688 25.094 1 63.97 18 GLY B O 1
ATOM 1305 N N . TRP B 1 19 ? 2.312 24.656 24.266 1 58.34 19 TRP B N 1
ATOM 1306 C CA . TRP B 1 19 ? 0.893 24.688 24.594 1 58.34 19 TRP B CA 1
ATOM 1307 C C . TRP B 1 19 ? 0.654 24.094 25.984 1 58.34 19 TRP B C 1
ATOM 1309 O O . TRP B 1 19 ? 1.353 23.172 26.406 1 58.34 19 TRP B O 1
ATOM 1319 N N . LYS B 1 20 ? -0.15 24.891 26.797 1 57.94 20 LYS B N 1
ATOM 1320 C CA . LYS B 1 20 ? -0.551 24.344 28.078 1 57.94 20 LYS B CA 1
ATOM 1321 C C . LYS B 1 20 ? -1.656 23.297 27.922 1 57.94 20 LYS B C 1
ATOM 1323 O O . LYS B 1 20 ? -2.492 23.422 27.016 1 57.94 20 LYS B O 1
ATOM 1328 N N . PRO B 1 21 ? -1.632 22.172 28.438 1 51.25 21 PRO B N 1
ATOM 1329 C CA . PRO B 1 21 ? -2.656 21.125 28.328 1 51.25 21 PRO B CA 1
ATOM 1330 C C . PRO B 1 21 ? -4.07 21.672 28.5 1 51.25 21 PRO B C 1
ATOM 1332 O O . PRO B 1 21 ? -5.023 20.891 28.641 1 51.25 21 PRO B O 1
ATOM 1335 N N . ASP B 1 22 ? -4.461 22.891 28.406 1 51.5 22 ASP B N 1
ATOM 1336 C CA . ASP B 1 22 ? -5.82 23.297 28.734 1 51.5 22 ASP B CA 1
ATOM 1337 C C . ASP B 1 22 ? -6.824 22.734 27.734 1 51.5 22 ASP B C 1
ATOM 1339 O O . ASP B 1 22 ? -6.438 22.203 26.688 1 51.5 22 ASP B O 1
ATOM 1343 N N . SER B 1 23 ? -8.25 23.281 27.938 1 48.91 23 SER B N 1
ATOM 1344 C CA . SER B 1 23 ? -9.555 22.859 27.438 1 48.91 23 SER B CA 1
ATOM 1345 C C . SER B 1 23 ? -9.664 23.078 25.922 1 48.91 23 SER B C 1
ATOM 1347 O O . SER B 1 23 ? -9.633 24.219 25.453 1 48.91 23 SER B O 1
ATOM 1349 N N . PRO B 1 24 ? -9.172 22.203 25.156 1 45.5 24 PRO B N 1
ATOM 1350 C CA . PRO B 1 24 ? -9.266 22.484 23.719 1 45.5 24 PRO B CA 1
ATOM 1351 C C . PRO B 1 24 ? -10.703 22.75 23.266 1 45.5 24 PRO B C 1
ATOM 1353 O O . PRO B 1 24 ? -11.648 22.234 23.859 1 45.5 24 PRO B O 1
ATOM 1356 N N . PRO B 1 25 ? -10.898 23.906 22.672 1 43.19 25 PRO B N 1
ATOM 1357 C CA . PRO B 1 25 ? -12.242 24.281 22.219 1 43.19 25 PRO B CA 1
ATOM 1358 C C . PRO B 1 25 ? -12.859 23.25 21.281 1 43.19 25 PRO B C 1
ATOM 1360 O O . PRO B 1 25 ? -13.914 23.5 20.688 1 43.19 25 PRO B O 1
ATOM 1363 N N . TYR B 1 26 ? -12.133 22.359 20.766 1 45.12 26 TYR B N 1
ATOM 1364 C CA . TYR B 1 26 ? -12.719 21.641 19.656 1 45.12 26 TYR B CA 1
ATOM 1365 C C . TYR B 1 26 ? -13.68 20.562 20.141 1 45.12 26 TYR B C 1
ATOM 1367 O O . TYR B 1 26 ? -13.578 20.109 21.281 1 45.12 26 TYR B O 1
ATOM 1375 N N . PRO B 1 27 ? -14.68 20.188 19.297 1 51.91 27 PRO B N 1
ATOM 1376 C CA . PRO B 1 27 ? -15.641 19.156 19.688 1 51.91 27 PRO B CA 1
ATOM 1377 C C . PRO B 1 27 ? -14.992 17.984 20.422 1 51.91 27 PRO B C 1
ATOM 1379 O O . PRO B 1 27 ? -13.797 17.734 20.25 1 51.91 27 PRO B O 1
ATOM 1382 N N . THR B 1 28 ? -15.766 17.438 21.469 1 56.84 28 THR B N 1
ATOM 1383 C CA . THR B 1 28 ? -15.359 16.672 22.641 1 56.84 28 THR B CA 1
ATOM 1384 C C . THR B 1 28 ? -14.438 15.516 22.234 1 56.84 28 THR B C 1
ATOM 1386 O O . THR B 1 28 ? -13.383 15.32 22.844 1 56.84 28 THR B O 1
ATOM 1389 N N . SER B 1 29 ? -14.828 14.758 21.172 1 68.44 29 SER B N 1
ATOM 1390 C CA . SER B 1 29 ? -14.039 13.547 20.969 1 68.44 29 SER B CA 1
ATOM 1391 C C . SER B 1 29 ? -12.742 13.852 20.219 1 68.44 29 SER B C 1
ATOM 1393 O O . SER B 1 29 ? -11.672 13.406 20.625 1 68.44 29 SER B O 1
ATOM 1395 N N . LEU B 1 30 ? -12.797 14.719 19.234 1 67.88 30 LEU B N 1
ATOM 1396 C CA . LEU B 1 30 ? -11.602 15.062 18.469 1 67.88 30 LEU B CA 1
ATOM 1397 C C . LEU B 1 30 ? -10.633 15.891 19.297 1 67.88 30 LEU B C 1
ATOM 1399 O O . LEU B 1 30 ? -9.422 15.703 19.219 1 67.88 30 LEU B O 1
ATOM 1403 N N . VAL B 1 31 ? -11.148 16.719 20.094 1 68.75 31 VAL B N 1
ATOM 1404 C CA . VAL B 1 31 ? -10.328 17.547 20.969 1 68.75 31 VAL B CA 1
ATOM 1405 C C . VAL B 1 31 ? -9.578 16.672 21.969 1 68.75 31 VAL B C 1
ATOM 1407 O O . VAL B 1 31 ? -8.375 16.859 22.188 1 68.75 31 VAL B O 1
ATOM 1410 N N . GLU B 1 32 ? -10.422 15.82 22.391 1 76.88 32 GLU B N 1
ATOM 1411 C CA . GLU B 1 32 ? -9.797 14.906 23.344 1 76.88 32 GLU B CA 1
ATOM 1412 C C . GLU B 1 32 ? -8.688 14.094 22.688 1 76.88 32 GLU B C 1
ATOM 1414 O O . GLU B 1 32 ? -7.602 13.953 23.25 1 76.88 32 GLU B O 1
ATOM 1419 N N . GLN B 1 33 ? -9.031 13.633 21.547 1 79.69 33 GLN B N 1
ATOM 1420 C CA . GLN B 1 33 ? -8.031 12.852 20.828 1 79.69 33 GLN B CA 1
ATOM 1421 C C . GLN B 1 33 ? -6.824 13.703 20.453 1 79.69 33 GLN B C 1
ATOM 1423 O O . GLN B 1 33 ? -5.684 13.242 20.531 1 79.69 33 GLN B O 1
ATOM 1428 N N . GLY B 1 34 ? -7.059 14.867 20.125 1 80.69 34 GLY B N 1
ATOM 1429 C CA . GLY B 1 34 ? -5.977 15.797 19.828 1 80.69 34 GLY B CA 1
ATOM 1430 C C . GLY B 1 34 ? -5.102 16.078 21.031 1 80.69 34 GLY B C 1
ATOM 1431 O O . GLY B 1 34 ? -3.873 16.062 20.938 1 80.69 34 GLY B O 1
ATOM 1432 N N . ASN B 1 35 ? -5.727 16.25 22.172 1 77.5 35 ASN B N 1
ATOM 1433 C CA . ASN B 1 35 ? -4.98 16.516 23.391 1 77.5 35 ASN B CA 1
ATOM 1434 C C . ASN B 1 35 ? -4.078 15.352 23.766 1 77.5 35 ASN B C 1
ATOM 1436 O O . ASN B 1 35 ? -2.928 15.547 24.156 1 77.5 35 ASN B O 1
ATOM 1440 N N . ILE B 1 36 ? -4.691 14.266 23.656 1 79.06 36 ILE B N 1
ATOM 1441 C CA . ILE B 1 36 ? -3.912 13.07 23.953 1 79.06 36 ILE B CA 1
ATOM 1442 C C . ILE B 1 36 ? -2.715 12.984 23.016 1 79.06 36 ILE B C 1
ATOM 1444 O O . ILE B 1 36 ? -1.587 12.742 23.453 1 79.06 36 ILE B O 1
ATOM 1448 N N . ALA B 1 37 ? -2.957 13.172 21.766 1 83.25 37 ALA B N 1
ATOM 1449 C CA . ALA B 1 37 ? -1.879 13.117 20.781 1 83.25 37 ALA B CA 1
ATOM 1450 C C . ALA B 1 37 ? -0.816 14.172 21.062 1 83.25 37 ALA B C 1
ATOM 1452 O O . ALA B 1 37 ? 0.383 13.891 20.984 1 83.25 37 ALA B O 1
ATOM 1453 N N . LEU B 1 38 ? -1.237 15.297 21.422 1 79 38 LEU B N 1
ATOM 1454 C CA . LEU B 1 38 ? -0.326 16.406 21.688 1 79 38 LEU B CA 1
ATOM 1455 C C . LEU B 1 38 ? 0.521 16.141 22.922 1 79 38 LEU B C 1
ATOM 1457 O O . LEU B 1 38 ? 1.654 16.609 23.016 1 79 38 LEU B O 1
ATOM 1461 N N . ALA B 1 39 ? 0.021 15.352 23.75 1 79.31 39 ALA B N 1
ATOM 1462 C CA . ALA B 1 39 ? 0.703 15.055 25 1 79.31 39 ALA B CA 1
ATOM 1463 C C . ALA B 1 39 ? 1.527 13.773 24.891 1 79.31 39 ALA B C 1
ATOM 1465 O O . ALA B 1 39 ? 2.166 13.352 25.859 1 79.31 39 ALA B O 1
ATOM 1466 N N . THR B 1 40 ? 1.49 13.203 23.766 1 81.56 40 THR B N 1
ATOM 1467 C CA . THR B 1 40 ? 2.268 12 23.5 1 81.56 40 THR B CA 1
ATOM 1468 C C . THR B 1 40 ? 3.646 12.344 22.953 1 81.56 40 THR B C 1
ATOM 1470 O O . THR B 1 40 ? 3.77 13.188 22.062 1 81.56 40 THR B O 1
ATOM 1473 N N . PRO B 1 41 ? 4.691 11.719 23.547 1 80.38 41 PRO B N 1
ATOM 1474 C CA . PRO B 1 41 ? 6.016 11.938 22.953 1 80.38 41 PRO B CA 1
ATOM 1475 C C . PRO B 1 41 ? 6.066 11.602 21.469 1 80.38 41 PRO B C 1
ATOM 1477 O O . PRO B 1 41 ? 5.418 10.648 21.016 1 80.38 41 PRO B O 1
ATOM 1480 N N . LEU B 1 42 ? 6.809 12.359 20.766 1 83.75 42 LEU B N 1
ATOM 1481 C CA . LEU B 1 42 ? 6.883 12.203 19.328 1 83.75 42 LEU B CA 1
ATOM 1482 C C . LEU B 1 42 ? 7.211 10.766 18.953 1 83.75 42 LEU B C 1
ATOM 1484 O O . LEU B 1 42 ? 6.621 10.211 18.016 1 83.75 42 LEU B O 1
ATOM 1488 N N . ARG B 1 43 ? 8.133 10.148 19.625 1 84.75 43 ARG B N 1
ATOM 1489 C CA . ARG B 1 43 ? 8.594 8.805 19.281 1 84.75 43 ARG B CA 1
ATOM 1490 C C . ARG B 1 43 ? 7.492 7.777 19.5 1 84.75 43 ARG B C 1
ATOM 1492 O O . ARG B 1 43 ? 7.539 6.68 18.938 1 84.75 43 ARG B O 1
ATOM 1499 N N . ASP B 1 44 ? 6.5 8.203 20.297 1 87.25 44 ASP B N 1
ATOM 1500 C CA . ASP B 1 44 ? 5.473 7.238 20.703 1 87.25 44 ASP B CA 1
ATOM 1501 C C . ASP B 1 44 ? 4.164 7.492 19.953 1 87.25 44 ASP B C 1
ATOM 1503 O O . ASP B 1 44 ? 3.18 6.777 20.156 1 87.25 44 ASP B O 1
ATOM 1507 N N . LEU B 1 45 ? 4.168 8.477 19.156 1 88.31 45 LEU B N 1
ATOM 1508 C CA . LEU B 1 45 ? 2.938 8.766 18.422 1 88.31 45 LEU B CA 1
ATOM 1509 C C . LEU B 1 45 ? 2.508 7.562 17.578 1 88.31 45 LEU B C 1
ATOM 1511 O O . LEU B 1 45 ? 3.312 7 16.828 1 88.31 45 LEU B O 1
ATOM 1515 N N . SER B 1 46 ? 1.249 7.188 17.719 1 93 46 SER B N 1
ATOM 1516 C CA . SER B 1 46 ? 0.692 6.156 16.844 1 93 46 SER B CA 1
ATOM 1517 C C . SER B 1 46 ? 0.418 6.699 15.453 1 93 46 SER B C 1
ATOM 1519 O O . SER B 1 46 ? 0.395 7.914 15.242 1 93 46 SER B O 1
ATOM 1521 N N . ASN B 1 47 ? 0.184 5.746 14.539 1 96.5 47 ASN B N 1
ATOM 1522 C CA . ASN B 1 47 ? -0.175 6.164 13.188 1 96.5 47 ASN B CA 1
ATOM 1523 C C . ASN B 1 47 ? -1.438 7.023 13.18 1 96.5 47 ASN B C 1
ATOM 1525 O O . ASN B 1 47 ? -1.516 8.016 12.461 1 96.5 47 ASN B O 1
ATOM 1529 N N . GLU B 1 48 ? -2.404 6.656 13.977 1 95.25 48 GLU B N 1
ATOM 1530 C CA . GLU B 1 48 ? -3.66 7.395 14.055 1 95.25 48 GLU B CA 1
ATOM 1531 C C . GLU B 1 48 ? -3.439 8.805 14.602 1 95.25 48 GLU B C 1
ATOM 1533 O O . GLU B 1 48 ? -4.051 9.766 14.117 1 95.25 48 GLU B O 1
ATOM 1538 N N . GLN B 1 49 ? -2.592 8.922 15.578 1 90.69 49 GLN B N 1
ATOM 1539 C CA . GLN B 1 49 ? -2.285 10.227 16.141 1 90.69 49 GLN B CA 1
ATOM 1540 C C . GLN B 1 49 ? -1.542 11.102 15.133 1 90.69 49 GLN B C 1
ATOM 1542 O O . GLN B 1 49 ? -1.812 12.297 15.023 1 90.69 49 GLN B O 1
ATOM 1547 N N . VAL B 1 50 ? -0.633 10.484 14.359 1 94.31 50 VAL B N 1
ATOM 1548 C CA . VAL B 1 50 ? 0.084 11.211 13.32 1 94.31 50 VAL B CA 1
ATOM 1549 C C . VAL B 1 50 ? -0.904 11.734 12.273 1 94.31 50 VAL B C 1
ATOM 1551 O O . VAL B 1 50 ? -0.886 12.914 11.93 1 94.31 50 VAL B O 1
ATOM 1554 N N . ARG B 1 51 ? -1.756 10.836 11.82 1 96.94 51 ARG B N 1
ATOM 1555 C CA . ARG B 1 51 ? -2.744 11.242 10.828 1 96.94 51 ARG B CA 1
ATOM 1556 C C . ARG B 1 51 ? -3.625 12.367 11.367 1 96.94 51 ARG B C 1
ATOM 1558 O O . ARG B 1 51 ? -3.889 13.344 10.664 1 96.94 51 ARG B O 1
ATOM 1565 N N . LEU B 1 52 ? -4.129 12.242 12.578 1 92.44 52 LEU B N 1
ATOM 1566 C CA . LEU B 1 52 ? -4.98 13.25 13.203 1 92.44 52 LEU B CA 1
ATOM 1567 C C . LEU B 1 52 ? -4.27 14.602 13.258 1 92.44 52 LEU B C 1
ATOM 1569 O O . LEU B 1 52 ? -4.844 15.625 12.867 1 92.44 52 LEU B O 1
ATOM 1573 N N . LEU B 1 53 ? -3.051 14.664 13.75 1 90.38 53 LEU B N 1
ATOM 1574 C CA . LEU B 1 53 ? -2.303 15.906 13.906 1 90.38 53 LEU B CA 1
ATOM 1575 C C . LEU B 1 53 ? -2.029 16.547 12.547 1 90.38 53 LEU B C 1
ATOM 1577 O O . LEU B 1 53 ? -2.162 17.766 12.398 1 90.38 53 LEU B O 1
ATOM 1581 N N . VAL B 1 54 ? -1.687 15.703 11.547 1 95.19 54 VAL B N 1
ATOM 1582 C CA . VAL B 1 54 ? -1.484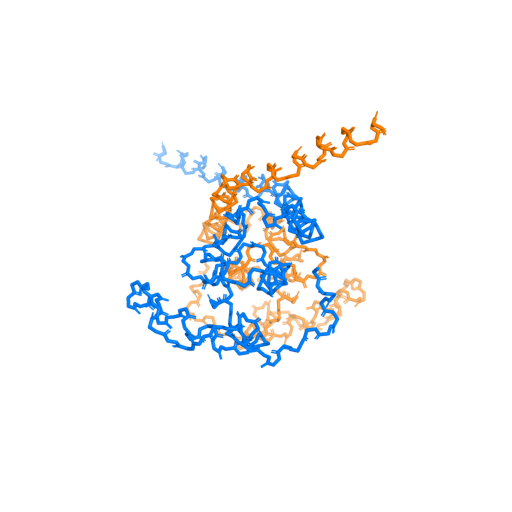 16.234 10.195 1 95.19 54 VAL B CA 1
ATOM 1583 C C . VAL B 1 54 ? -2.775 16.859 9.695 1 95.19 54 VAL B C 1
ATOM 1585 O O . VAL B 1 54 ? -2.766 18 9.211 1 95.19 54 VAL B O 1
ATOM 1588 N N . SER B 1 55 ? -3.844 16.172 9.891 1 93.44 55 SER B N 1
ATOM 1589 C CA . SER B 1 55 ? -5.133 16.641 9.383 1 93.44 55 SER B CA 1
ATOM 1590 C C . SER B 1 55 ? -5.562 17.938 10.062 1 93.44 55 SER B C 1
ATOM 1592 O O . SER B 1 55 ? -6.191 18.781 9.438 1 93.44 55 SER B O 1
ATOM 1594 N N . GLN B 1 56 ? -5.168 18.062 11.258 1 87.38 56 GLN B N 1
ATOM 1595 C CA . GLN B 1 56 ? -5.582 19.234 12.016 1 87.38 56 GLN B CA 1
ATOM 1596 C C . GLN B 1 56 ? -4.551 20.359 11.906 1 87.38 56 GLN B C 1
ATOM 1598 O O . GLN B 1 56 ? -4.789 21.469 12.367 1 87.38 56 GLN B O 1
ATOM 1603 N N . GLY B 1 57 ? -3.43 20.062 11.359 1 89.31 57 GLY B N 1
ATOM 1604 C CA . GLY B 1 57 ? -2.406 21.078 11.125 1 89.31 57 GLY B CA 1
ATOM 1605 C C . GLY B 1 57 ? -1.594 21.391 12.367 1 89.31 57 GLY B C 1
ATOM 1606 O O . GLY B 1 57 ? -1.012 22.469 12.469 1 89.31 57 GLY B O 1
ATOM 1607 N N . PHE B 1 58 ? -1.543 20.5 13.312 1 80.62 58 PHE B N 1
ATOM 1608 C CA . PHE B 1 58 ? -0.807 20.734 14.555 1 80.62 58 PHE B CA 1
ATOM 1609 C C . PHE B 1 58 ? 0.617 20.203 14.438 1 80.62 58 PHE B C 1
ATOM 1611 O O . PHE B 1 58 ? 0.824 19.016 14.164 1 80.62 58 PHE B O 1
ATOM 1618 N N . GLY B 1 59 ? 1.568 21.031 14.664 1 83.38 59 GLY B N 1
ATOM 1619 C CA . GLY B 1 59 ? 2.959 20.609 14.75 1 83.38 59 GLY B CA 1
ATOM 1620 C C . GLY B 1 59 ? 3.465 19.969 13.477 1 83.38 59 GLY B C 1
ATOM 1621 O O . GLY B 1 59 ? 4.219 19 13.516 1 83.38 59 GLY B O 1
ATOM 1622 N N . LEU B 1 60 ? 3.057 20.531 12.383 1 91.25 60 LEU B N 1
ATOM 1623 C CA . LEU B 1 60 ? 3.338 19.938 11.086 1 91.25 60 LEU B CA 1
ATOM 1624 C C . LEU B 1 60 ? 4.836 19.719 10.898 1 91.25 60 LEU B C 1
ATOM 1626 O O . LEU B 1 60 ? 5.262 18.688 10.367 1 91.25 60 LEU B O 1
ATOM 1630 N N . GLU B 1 61 ? 5.656 20.594 11.32 1 87.88 61 GLU B N 1
ATOM 1631 C CA . GLU B 1 61 ? 7.102 20.484 11.141 1 87.88 61 GLU B CA 1
ATOM 1632 C C . GLU B 1 61 ? 7.645 19.234 11.828 1 87.88 61 GLU B C 1
ATOM 1634 O O . GLU B 1 61 ? 8.672 18.688 11.422 1 87.88 61 GLU B O 1
ATOM 1639 N N . TYR B 1 62 ? 6.91 18.734 12.797 1 85 62 TYR B N 1
ATOM 1640 C CA . TYR B 1 62 ? 7.367 17.578 13.562 1 85 62 TYR B CA 1
ATOM 1641 C C . TYR B 1 62 ? 6.668 16.297 13.102 1 85 62 TYR B C 1
ATOM 1643 O O . TYR B 1 62 ? 7.262 15.227 13.102 1 85 62 TYR B O 1
ATOM 1651 N N . VAL B 1 63 ? 5.453 16.469 12.695 1 91.81 63 VAL B N 1
ATOM 1652 C CA . VAL B 1 63 ? 4.66 15.266 12.492 1 91.81 63 VAL B CA 1
ATOM 1653 C C . VAL B 1 63 ? 4.723 14.852 11.016 1 91.81 63 VAL B C 1
ATOM 1655 O O . VAL B 1 63 ? 4.574 13.672 10.688 1 91.81 63 VAL B O 1
ATOM 1658 N N . VAL B 1 64 ? 4.965 15.758 10.078 1 95.25 64 VAL B N 1
ATOM 1659 C CA . VAL B 1 64 ? 5.035 15.438 8.664 1 95.25 64 VAL B CA 1
ATOM 1660 C C . VAL B 1 64 ? 6.203 14.484 8.406 1 95.25 64 VAL B C 1
ATOM 1662 O O . VAL B 1 64 ? 6.066 13.508 7.672 1 95.25 64 VAL B O 1
ATOM 1665 N N . PRO B 1 65 ? 7.367 14.688 8.992 1 93.75 65 PRO B N 1
ATOM 1666 C CA . PRO B 1 65 ? 8.438 13.703 8.828 1 93.75 65 PRO B CA 1
ATOM 1667 C C . PRO B 1 65 ? 8.023 12.297 9.266 1 93.75 65 PRO B C 1
ATOM 1669 O O . PRO B 1 65 ? 8.406 11.312 8.633 1 93.75 65 PRO B O 1
ATOM 1672 N N . LYS B 1 66 ? 7.254 12.219 10.289 1 93.88 66 LYS B N 1
ATOM 1673 C CA . LYS B 1 66 ? 6.754 10.922 10.727 1 93.88 66 LYS B CA 1
ATOM 1674 C C . LYS B 1 66 ? 5.785 10.328 9.711 1 93.88 66 LYS B C 1
ATOM 1676 O O . LYS B 1 66 ? 5.844 9.141 9.406 1 93.88 66 LYS B O 1
ATOM 1681 N N . ALA B 1 67 ? 4.863 11.148 9.266 1 97.44 67 ALA B N 1
ATOM 1682 C CA . ALA B 1 67 ? 3.93 10.711 8.234 1 97.44 67 ALA B CA 1
ATOM 1683 C C . ALA B 1 67 ? 4.672 10.188 7 1 97.44 67 ALA B C 1
ATOM 1685 O O . ALA B 1 67 ? 4.32 9.148 6.449 1 97.44 67 ALA B O 1
ATOM 1686 N N . ILE B 1 68 ? 5.695 10.883 6.582 1 97.69 68 ILE B N 1
ATOM 1687 C CA . ILE B 1 68 ? 6.477 10.508 5.406 1 97.69 68 ILE B CA 1
ATOM 1688 C C . ILE B 1 68 ? 7.137 9.156 5.637 1 97.69 68 ILE B C 1
ATOM 1690 O O . ILE B 1 68 ? 7.137 8.297 4.75 1 97.69 68 ILE B O 1
ATOM 1694 N N . SER B 1 69 ? 7.633 8.969 6.809 1 96.31 69 SER B N 1
ATOM 1695 C CA . SER B 1 69 ? 8.25 7.691 7.145 1 96.31 69 SER B CA 1
ATOM 1696 C C . SER B 1 69 ? 7.246 6.551 7.027 1 96.31 69 SER B C 1
ATOM 1698 O O . SER B 1 69 ? 7.586 5.461 6.559 1 96.31 69 SER B O 1
ATOM 1700 N N . ILE B 1 70 ? 6.047 6.727 7.434 1 96.5 70 ILE B N 1
ATOM 1701 C CA . ILE B 1 70 ? 4.98 5.734 7.328 1 96.5 70 ILE B CA 1
ATOM 1702 C C . ILE B 1 70 ? 4.641 5.492 5.859 1 96.5 70 ILE B C 1
ATOM 1704 O O . ILE B 1 70 ? 4.523 4.344 5.426 1 96.5 70 ILE B O 1
ATOM 1708 N N . LEU B 1 71 ? 4.566 6.547 5.098 1 97.94 71 LEU B N 1
ATOM 1709 C CA . LEU B 1 71 ? 4.09 6.5 3.719 1 97.94 71 LEU B CA 1
ATOM 1710 C C . LEU B 1 71 ? 5.137 5.867 2.807 1 97.94 71 LEU B C 1
ATOM 1712 O O . LEU B 1 71 ? 4.793 5.266 1.786 1 97.94 71 LEU B O 1
ATOM 1716 N N . VAL B 1 72 ? 6.402 5.965 3.18 1 95.94 72 VAL B N 1
ATOM 1717 C CA . VAL B 1 72 ? 7.461 5.34 2.396 1 95.94 72 VAL B CA 1
ATOM 1718 C C . VAL B 1 72 ? 7.258 3.826 2.363 1 95.94 72 VAL B C 1
ATOM 1720 O O . VAL B 1 72 ? 7.5 3.182 1.339 1 95.94 72 VAL B O 1
ATOM 1723 N N . GLU B 1 73 ? 6.703 3.334 3.367 1 93.69 73 GLU B N 1
ATOM 1724 C CA . GLU B 1 73 ? 6.496 1.894 3.467 1 93.69 73 GLU B CA 1
ATOM 1725 C C . GLU B 1 73 ? 5.188 1.478 2.801 1 93.69 73 GLU B C 1
ATOM 1727 O O . GLU B 1 73 ? 5.113 0.42 2.17 1 93.69 73 GLU B O 1
ATOM 1732 N N . ASN B 1 74 ? 4.203 2.268 2.98 1 96.44 74 ASN B N 1
ATOM 1733 C CA . ASN B 1 74 ? 2.883 1.993 2.422 1 96.44 74 ASN B CA 1
ATOM 1734 C C . ASN B 1 74 ? 2.141 3.281 2.076 1 96.44 74 ASN B C 1
ATOM 1736 O O . ASN B 1 74 ? 1.416 3.826 2.91 1 96.44 74 ASN B O 1
ATOM 1740 N N . PRO B 1 75 ? 2.326 3.684 0.811 1 97.44 75 PRO B N 1
ATOM 1741 C CA . PRO B 1 75 ? 1.798 4.992 0.418 1 97.44 75 PRO B CA 1
ATOM 1742 C C . PRO B 1 75 ? 0.273 5.055 0.479 1 97.44 75 PRO B C 1
ATOM 1744 O O . PRO B 1 75 ? -0.3 6.145 0.564 1 97.44 75 PRO B O 1
ATOM 1747 N N . LEU B 1 76 ? -0.4 3.889 0.453 1 97.5 76 LEU B N 1
ATOM 1748 C CA . LEU B 1 76 ? -1.858 3.895 0.42 1 97.5 76 LEU B CA 1
ATOM 1749 C C . LEU B 1 76 ? -2.434 3.316 1.71 1 97.5 76 LEU B C 1
ATOM 1751 O O . LEU B 1 76 ? -3.566 2.83 1.727 1 97.5 76 LEU B O 1
ATOM 1755 N N . ILE B 1 77 ? -1.623 3.4 2.75 1 96.88 77 ILE B N 1
ATOM 1756 C CA . ILE B 1 77 ? -2.043 2.857 4.035 1 96.88 77 ILE B CA 1
ATOM 1757 C C . ILE B 1 77 ? -3.348 3.521 4.477 1 96.88 77 ILE B C 1
ATOM 1759 O O . ILE B 1 77 ? -3.523 4.73 4.309 1 96.88 77 ILE B O 1
ATOM 1763 N N . GLY B 1 78 ? -4.246 2.66 4.918 1 95.88 78 GLY B N 1
ATOM 1764 C CA . GLY B 1 78 ? -5.387 3.148 5.676 1 95.88 78 GLY B CA 1
ATOM 1765 C C . GLY B 1 78 ? -5.129 3.203 7.168 1 95.88 78 GLY B C 1
ATOM 1766 O O . GLY B 1 78 ? -4.93 2.168 7.809 1 95.88 78 GLY B O 1
ATOM 1767 N N . VAL B 1 79 ? -5.191 4.348 7.703 1 95.5 79 VAL B N 1
ATOM 1768 C CA . VAL B 1 79 ? -4.82 4.496 9.109 1 95.5 79 VAL B CA 1
ATOM 1769 C C . VAL B 1 79 ? -6.078 4.594 9.969 1 95.5 79 VAL B C 1
ATOM 1771 O O . VAL B 1 79 ? -6.191 3.908 10.984 1 95.5 79 VAL B O 1
ATOM 1774 N N . THR B 1 80 ? -7.145 5.477 9.5 1 92.81 80 THR B N 1
ATOM 1775 C CA . THR B 1 80 ? -8.297 5.723 10.352 1 92.81 80 THR B CA 1
ATOM 1776 C C . THR B 1 80 ? -9.602 5.484 9.586 1 92.81 80 THR B C 1
ATOM 1778 O O . THR B 1 80 ? -10.492 4.785 10.07 1 92.81 80 THR B O 1
ATOM 1781 N N . PHE B 1 81 ? -9.719 6.051 8.375 1 91.56 81 PHE B N 1
ATOM 1782 C CA . PHE B 1 81 ? -11.023 6.121 7.727 1 91.56 81 PHE B CA 1
ATOM 1783 C C . PHE B 1 81 ? -11.055 5.246 6.48 1 91.56 81 PHE B C 1
ATOM 1785 O O . PHE B 1 81 ? -11.961 4.426 6.316 1 91.56 81 PHE B O 1
ATOM 1792 N N . TYR B 1 82 ? -10.125 5.387 5.641 1 92.62 82 TYR B N 1
ATOM 1793 C CA . TYR B 1 82 ? -10.094 4.695 4.359 1 92.62 82 TYR B CA 1
ATOM 1794 C C . TYR B 1 82 ? -8.672 4.566 3.838 1 92.62 82 TYR B C 1
ATOM 1796 O O . TYR B 1 82 ? -7.762 5.242 4.328 1 92.62 82 TYR B O 1
ATOM 1804 N N . ALA B 1 83 ? -8.43 3.721 2.889 1 95.62 83 ALA B N 1
ATOM 1805 C CA . ALA B 1 83 ? -7.129 3.551 2.25 1 95.62 83 ALA B CA 1
ATOM 1806 C C . ALA B 1 83 ? -6.621 4.871 1.675 1 95.62 83 ALA B C 1
ATOM 1808 O O . ALA B 1 83 ? -7.359 5.574 0.981 1 95.62 83 ALA B O 1
ATOM 1809 N N . GLY B 1 84 ? -5.43 5.246 2.021 1 97.56 84 GLY B N 1
ATOM 1810 C CA . GLY B 1 84 ? -4.832 6.453 1.479 1 97.56 84 GLY B CA 1
ATOM 1811 C C . GLY B 1 84 ? -5.141 7.691 2.301 1 97.56 84 GLY B C 1
ATOM 1812 O O . GLY B 1 84 ? -4.777 8.805 1.917 1 97.56 84 GLY B O 1
ATOM 1813 N N . ASP B 1 85 ? -5.754 7.52 3.492 1 97.31 85 ASP B N 1
ATOM 1814 C CA . ASP B 1 85 ? -6.227 8.688 4.223 1 97.31 85 ASP B CA 1
ATOM 1815 C C . ASP B 1 85 ? -5.059 9.5 4.781 1 97.31 85 ASP B C 1
ATOM 1817 O O . ASP B 1 85 ? -5.129 10.727 4.859 1 97.31 85 ASP B O 1
ATOM 1821 N N . LEU B 1 86 ? -3.934 8.844 5.164 1 98.12 86 LEU B N 1
ATOM 1822 C CA . LEU B 1 86 ? -2.766 9.586 5.621 1 98.12 86 LEU B CA 1
ATOM 1823 C C . LEU B 1 86 ? -2.158 10.398 4.484 1 98.12 86 LEU B C 1
ATOM 1825 O O . LEU B 1 86 ? -1.862 11.586 4.648 1 98.12 86 LEU B O 1
ATOM 1829 N N . LEU B 1 87 ? -1.999 9.734 3.336 1 98.56 87 LEU B N 1
ATOM 1830 C CA . LEU B 1 87 ? -1.471 10.438 2.17 1 98.56 87 LEU B CA 1
ATOM 1831 C C . LEU B 1 87 ? -2.357 11.625 1.803 1 98.56 87 LEU B C 1
ATOM 1833 O O . LEU B 1 87 ? -1.861 12.734 1.593 1 98.56 87 LEU B O 1
ATOM 1837 N N . THR B 1 88 ? -3.664 11.422 1.807 1 97.5 88 THR B N 1
ATOM 1838 C CA . THR B 1 88 ? -4.621 12.477 1.489 1 97.5 88 THR B CA 1
ATOM 1839 C C . THR B 1 88 ? -4.496 13.633 2.479 1 97.5 88 THR B C 1
ATOM 1841 O O . THR B 1 88 ? -4.523 14.805 2.082 1 97.5 88 THR B O 1
ATOM 1844 N N . SER B 1 89 ? -4.344 13.336 3.734 1 97.25 89 SER B N 1
ATOM 1845 C CA . SER B 1 89 ? -4.176 14.375 4.746 1 97.25 89 SER B CA 1
ATOM 1846 C C . SER B 1 89 ? -2.932 15.211 4.473 1 97.25 89 SER B C 1
ATOM 1848 O O . SER B 1 89 ? -2.955 16.438 4.629 1 97.25 89 SER B O 1
ATOM 1850 N N . CYS B 1 90 ? -1.841 14.562 4.047 1 98.31 90 CYS B N 1
ATOM 1851 C CA . CYS B 1 90 ? -0.611 15.273 3.723 1 98.31 90 CYS B CA 1
ATOM 1852 C C . CYS B 1 90 ? -0.807 16.172 2.508 1 98.31 90 CYS B C 1
ATOM 1854 O O . CYS B 1 90 ? -0.346 17.312 2.496 1 98.31 90 CYS B O 1
ATOM 1856 N N . LEU B 1 91 ? -1.514 15.688 1.562 1 97.56 91 LEU B N 1
ATOM 1857 C CA . LEU B 1 91 ? -1.703 16.422 0.315 1 97.56 91 LEU B CA 1
ATOM 1858 C C . LEU B 1 91 ? -2.578 17.656 0.535 1 97.56 91 LEU B C 1
ATOM 1860 O O . LEU B 1 91 ? -2.545 18.594 -0.259 1 97.56 91 LEU B O 1
ATOM 1864 N N . ASN B 1 92 ? -3.271 17.641 1.636 1 96.5 92 ASN B N 1
ATOM 1865 C CA . ASN B 1 92 ? -4.199 18.734 1.905 1 96.5 92 ASN B CA 1
ATOM 1866 C C . ASN B 1 92 ? -3.59 19.75 2.857 1 96.5 92 ASN B C 1
ATOM 1868 O O . ASN B 1 92 ? -4.258 20.719 3.248 1 96.5 92 ASN B O 1
ATOM 1872 N N . ILE B 1 93 ? -2.375 19.594 3.232 1 96.31 93 ILE B N 1
ATOM 1873 C CA . ILE B 1 93 ? -1.663 20.594 4.027 1 96.31 93 ILE B CA 1
ATOM 1874 C C . ILE B 1 93 ? -1.552 21.906 3.238 1 96.31 93 ILE B C 1
ATOM 1876 O O . ILE B 1 93 ? -1.298 21.891 2.033 1 96.31 93 ILE B O 1
ATOM 1880 N N . PRO B 1 94 ? -1.739 22.969 3.859 1 93.31 94 PRO B N 1
ATOM 1881 C CA . PRO B 1 94 ? -1.665 24.266 3.166 1 93.31 94 PRO B CA 1
ATOM 1882 C C . PRO B 1 94 ? -0.324 24.484 2.467 1 93.31 94 PRO B C 1
ATOM 1884 O O . PRO B 1 94 ? 0.72 24.078 2.992 1 93.31 94 PRO B O 1
ATOM 1887 N N . GLN B 1 95 ? -0.326 25.266 1.449 1 92.19 95 GLN B N 1
ATOM 1888 C CA . GLN B 1 95 ? 0.826 25.469 0.577 1 92.19 95 GLN B CA 1
ATOM 1889 C C . GLN B 1 95 ? 1.959 26.172 1.317 1 92.19 95 GLN B C 1
ATOM 1891 O O . GLN B 1 95 ? 3.135 25.906 1.062 1 92.19 95 GLN B O 1
ATOM 1896 N N . GLN B 1 96 ? 1.625 27.031 2.182 1 90.69 96 GLN B N 1
ATOM 1897 C CA . GLN B 1 96 ? 2.621 27.812 2.906 1 90.69 96 GLN B CA 1
ATOM 1898 C C . GLN B 1 96 ? 3.604 26.906 3.643 1 90.69 96 GLN B C 1
ATOM 1900 O O . GLN B 1 96 ? 4.805 27.172 3.668 1 90.69 96 GLN B O 1
ATOM 1905 N N . PHE B 1 97 ? 3.117 25.875 4.195 1 94.12 97 PHE B N 1
ATOM 1906 C CA . PHE B 1 97 ? 3.984 24.938 4.895 1 94.12 97 PHE B CA 1
ATOM 1907 C C . PHE B 1 97 ? 5.031 24.359 3.951 1 94.12 97 PHE B C 1
ATOM 1909 O O . PHE B 1 97 ? 6.215 24.297 4.285 1 94.12 97 PHE B O 1
ATOM 1916 N N . TRP B 1 98 ? 4.621 23.969 2.781 1 93.44 98 TRP B N 1
ATOM 1917 C CA . TRP B 1 98 ? 5.512 23.312 1.832 1 93.44 98 TRP B CA 1
ATOM 1918 C C . TRP B 1 98 ? 6.551 24.281 1.293 1 93.44 98 TRP B C 1
ATOM 1920 O O . TRP B 1 98 ? 7.707 23.906 1.074 1 93.44 98 TRP B O 1
ATOM 1930 N N . LYS B 1 99 ? 6.125 25.5 1.151 1 89.12 99 LYS B N 1
ATOM 1931 C CA . LYS B 1 99 ? 7.062 26.516 0.707 1 89.12 99 LYS B CA 1
ATOM 1932 C C . LYS B 1 99 ? 8.195 26.719 1.715 1 89.12 99 LYS B C 1
ATOM 1934 O O . LYS B 1 99 ? 9.336 26.969 1.333 1 89.12 99 LYS B O 1
ATOM 1939 N N . GLU B 1 100 ? 7.863 26.516 2.955 1 90.81 100 GLU B N 1
ATOM 1940 C CA . GLU B 1 100 ? 8.828 26.719 4.031 1 90.81 100 GLU B CA 1
ATOM 1941 C C . GLU B 1 100 ? 9.594 25.438 4.332 1 90.81 100 GLU B C 1
ATOM 1943 O O . GLU B 1 100 ? 10.578 25.453 5.078 1 90.81 100 GLU B O 1
ATOM 1948 N N . ASN B 1 101 ? 9.094 24.359 3.756 1 92.12 101 ASN B N 1
ATOM 1949 C CA . ASN B 1 101 ? 9.703 23.047 3.988 1 92.12 101 ASN B CA 1
ATOM 1950 C C . ASN B 1 101 ? 9.867 22.266 2.689 1 92.12 101 ASN B C 1
ATOM 1952 O O . ASN B 1 101 ? 9.305 21.172 2.537 1 92.12 101 ASN B O 1
ATOM 1956 N N . GLN B 1 102 ? 10.789 22.672 1.876 1 92 102 GLN B N 1
ATOM 1957 C CA . GLN B 1 102 ? 10.938 22.156 0.519 1 92 102 GLN B CA 1
ATOM 1958 C C . GLN B 1 102 ? 11.469 20.734 0.527 1 92 102 GLN B C 1
ATOM 1960 O O . GLN B 1 102 ? 11.125 19.922 -0.34 1 92 102 GLN B O 1
ATOM 1965 N N . HIS B 1 103 ? 12.328 20.5 1.464 1 94.38 103 HIS B N 1
ATOM 1966 C CA . HIS B 1 103 ? 12.883 19.156 1.54 1 94.38 103 HIS B CA 1
ATOM 1967 C C . HIS B 1 103 ? 11.789 18.125 1.828 1 94.38 103 HIS B C 1
ATOM 1969 O O . HIS B 1 103 ? 11.812 17.031 1.278 1 94.38 103 HIS B O 1
ATOM 1975 N N . LEU B 1 104 ? 10.82 18.469 2.656 1 94.69 104 LEU B N 1
ATOM 1976 C CA . LEU B 1 104 ? 9.711 17.578 2.961 1 94.69 104 LEU B CA 1
ATOM 1977 C C . LEU B 1 104 ? 8.781 17.422 1.758 1 94.69 104 LEU B C 1
ATOM 1979 O O . LEU B 1 104 ? 8.266 16.344 1.497 1 94.69 104 LEU B O 1
ATOM 1983 N N . TRP B 1 105 ? 8.625 18.531 1.052 1 95.25 105 TRP B N 1
ATOM 1984 C CA . TRP B 1 105 ? 7.867 18.484 -0.192 1 95.25 105 TRP B CA 1
ATOM 1985 C C . TRP B 1 105 ? 8.484 17.484 -1.164 1 95.25 105 TRP B C 1
ATOM 1987 O O . TRP B 1 105 ? 7.789 16.641 -1.735 1 95.25 105 TRP B O 1
ATOM 1997 N N . ALA B 1 106 ? 9.758 17.562 -1.335 1 95.88 106 ALA B N 1
ATOM 1998 C CA . ALA B 1 106 ? 10.477 16.703 -2.258 1 95.88 106 ALA B CA 1
ATOM 1999 C C . ALA B 1 106 ? 10.336 15.234 -1.855 1 95.88 106 ALA B C 1
ATOM 2001 O O . ALA B 1 106 ? 10.195 14.352 -2.713 1 95.88 106 ALA B O 1
ATOM 2002 N N . GLU B 1 107 ? 10.352 15.023 -0.583 1 96.75 107 GLU B N 1
ATOM 2003 C CA . GLU B 1 107 ? 10.203 13.648 -0.104 1 96.75 107 GLU B CA 1
ATOM 2004 C C . GLU B 1 107 ? 8.812 13.102 -0.417 1 96.75 107 GLU B C 1
ATOM 2006 O O . GLU B 1 107 ? 8.68 11.977 -0.9 1 96.75 107 GLU B O 1
ATOM 2011 N N . LEU B 1 108 ? 7.797 13.914 -0.177 1 97.69 108 LEU B N 1
ATOM 2012 C CA . LEU B 1 108 ? 6.441 13.461 -0.464 1 97.69 108 LEU B CA 1
ATOM 2013 C C . LEU B 1 108 ? 6.223 13.312 -1.966 1 97.69 108 LEU B C 1
ATOM 2015 O O . LEU B 1 108 ? 5.578 12.359 -2.412 1 97.69 108 LEU B O 1
ATOM 2019 N N . ASP B 1 109 ? 6.781 14.211 -2.682 1 96.81 109 ASP B N 1
ATOM 2020 C CA . ASP B 1 109 ? 6.707 14.102 -4.137 1 96.81 109 ASP B CA 1
ATOM 2021 C C . ASP B 1 109 ? 7.367 12.812 -4.625 1 96.81 109 ASP B C 1
ATOM 2023 O O . ASP B 1 109 ? 6.871 12.172 -5.551 1 96.81 109 ASP B O 1
ATOM 2027 N N . GLY B 1 110 ? 8.484 12.469 -4.07 1 97.38 110 GLY B N 1
ATOM 2028 C CA . GLY B 1 110 ? 9.148 11.219 -4.406 1 97.38 110 GLY B CA 1
ATOM 2029 C C . GLY B 1 110 ? 8.273 10 -4.168 1 97.38 110 GLY B C 1
ATOM 2030 O O . GLY B 1 110 ? 8.258 9.07 -4.98 1 97.38 110 GLY B O 1
ATOM 2031 N N . ILE B 1 111 ? 7.562 10 -3.105 1 97.88 111 ILE B N 1
ATOM 2032 C CA . ILE B 1 111 ? 6.645 8.914 -2.783 1 97.88 111 ILE B CA 1
ATOM 2033 C C . ILE B 1 111 ? 5.547 8.828 -3.842 1 97.88 111 ILE B C 1
ATOM 2035 O O . ILE B 1 111 ? 5.215 7.742 -4.316 1 97.88 111 ILE B O 1
ATOM 2039 N N . LEU B 1 112 ? 5.008 9.977 -4.254 1 97.69 112 LEU B N 1
ATOM 2040 C CA . LEU B 1 112 ? 3.959 10.023 -5.266 1 97.69 112 LEU B CA 1
ATOM 2041 C C . LEU B 1 112 ? 4.473 9.5 -6.605 1 97.69 112 LEU B C 1
ATOM 2043 O O . LEU B 1 112 ? 3.783 8.742 -7.289 1 97.69 112 LEU B O 1
ATOM 2047 N N . GLN B 1 113 ? 5.688 9.867 -6.922 1 97.06 113 GLN B N 1
ATOM 2048 C CA . GLN B 1 113 ? 6.273 9.406 -8.172 1 97.06 113 GLN B CA 1
ATOM 2049 C C . GLN B 1 113 ? 6.496 7.895 -8.156 1 97.06 113 GLN B C 1
ATOM 2051 O O . GLN B 1 113 ? 6.223 7.207 -9.141 1 97.06 113 GLN B O 1
ATOM 2056 N N . SER B 1 114 ? 7.051 7.449 -7.059 1 97.06 114 SER B N 1
ATOM 2057 C CA . SER B 1 114 ? 7.25 6.012 -6.914 1 97.06 114 SER B CA 1
ATOM 2058 C C . SER B 1 114 ? 5.926 5.258 -7 1 97.06 114 SER B C 1
ATOM 2060 O O . SER B 1 114 ? 5.852 4.195 -7.621 1 97.06 114 SER B O 1
ATOM 2062 N N . LEU B 1 115 ? 4.922 5.777 -6.383 1 97.31 115 LEU B N 1
ATOM 2063 C CA . LEU B 1 115 ? 3.586 5.195 -6.441 1 97.31 115 LEU B CA 1
ATOM 2064 C C . LEU B 1 115 ? 3.09 5.117 -7.883 1 97.31 115 LEU B C 1
ATOM 2066 O O . LEU B 1 115 ? 2.611 4.066 -8.32 1 97.31 115 LEU B O 1
ATOM 2070 N N . ASP B 1 116 ? 3.227 6.191 -8.602 1 97.19 116 ASP B N 1
ATOM 2071 C CA . ASP B 1 116 ? 2.801 6.23 -10 1 97.19 116 ASP B CA 1
ATOM 2072 C C . ASP B 1 116 ? 3.525 5.172 -10.828 1 97.19 116 ASP B C 1
ATOM 2074 O O . ASP B 1 116 ? 2.904 4.477 -11.633 1 97.19 116 ASP B O 1
ATOM 2078 N N . GLN B 1 117 ? 4.805 5.117 -10.617 1 96.75 117 GLN B N 1
ATOM 2079 C CA . GLN B 1 117 ? 5.605 4.148 -11.352 1 96.75 117 GLN B CA 1
ATOM 2080 C C . GLN B 1 117 ? 5.168 2.719 -11.039 1 96.75 117 GLN B C 1
ATOM 2082 O O . GLN B 1 117 ? 5.043 1.889 -11.938 1 96.75 117 GLN B O 1
ATOM 2087 N N . THR B 1 118 ? 4.98 2.432 -9.812 1 97 118 THR B N 1
ATOM 2088 C CA . THR B 1 118 ? 4.586 1.093 -9.391 1 97 118 THR B CA 1
ATOM 2089 C C . THR B 1 118 ? 3.225 0.722 -9.977 1 97 118 THR B C 1
ATOM 2091 O O . THR B 1 118 ? 3.051 -0.376 -10.508 1 97 118 THR B O 1
ATOM 2094 N N . VAL B 1 119 ? 2.264 1.621 -9.852 1 96.94 119 VAL B N 1
ATOM 2095 C CA . VAL B 1 119 ? 0.923 1.381 -10.375 1 96.94 119 VAL B CA 1
ATOM 2096 C C . VAL B 1 119 ? 0.993 1.146 -11.883 1 96.94 119 VAL B C 1
ATOM 2098 O O . VAL B 1 119 ? 0.32 0.257 -12.414 1 96.94 119 VAL B O 1
ATOM 2101 N N . SER B 1 120 ? 1.809 1.956 -12.555 1 96.62 120 SER B N 1
ATOM 2102 C CA . SER B 1 120 ? 1.985 1.79 -14 1 96.62 120 SER B CA 1
ATOM 2103 C C . SER B 1 120 ? 2.57 0.421 -14.328 1 96.62 120 SER B C 1
ATOM 2105 O O . SER B 1 120 ? 2.098 -0.258 -15.242 1 96.62 120 SER B O 1
ATOM 2107 N N . GLU B 1 121 ? 3.578 0.031 -13.633 1 95.62 121 GLU B N 1
ATOM 2108 C CA . GLU B 1 121 ? 4.227 -1.255 -13.867 1 95.62 121 GLU B CA 1
ATOM 2109 C C . GLU B 1 121 ? 3.264 -2.412 -13.625 1 95.62 121 GLU B C 1
ATOM 2111 O O . GLU B 1 121 ? 3.184 -3.34 -14.438 1 95.62 121 GLU B O 1
ATOM 2116 N N . VAL B 1 122 ? 2.555 -2.359 -12.523 1 95.81 122 VAL B N 1
ATOM 2117 C CA . VAL B 1 122 ? 1.548 -3.377 -12.242 1 95.81 122 VAL B CA 1
ATOM 2118 C C . VAL B 1 122 ? 0.518 -3.416 -13.367 1 95.81 122 VAL B C 1
ATOM 2120 O O . VAL B 1 122 ? 0.084 -4.492 -13.781 1 95.81 122 VAL B O 1
ATOM 2123 N N . GLY B 1 123 ? 0.132 -2.246 -13.82 1 96.19 123 GLY B N 1
ATOM 2124 C CA . GLY B 1 123 ? -0.862 -2.115 -14.875 1 96.19 123 GLY B CA 1
ATOM 2125 C C . GLY B 1 123 ? -0.49 -2.857 -16.141 1 96.19 123 GLY B C 1
ATOM 2126 O O . GLY B 1 123 ? -1.366 -3.326 -16.875 1 96.19 123 GLY B O 1
ATOM 2127 N N . THR B 1 124 ? 0.782 -3.043 -16.469 1 96.12 124 THR B N 1
ATOM 2128 C CA . THR B 1 124 ? 1.242 -3.703 -17.688 1 96.12 124 THR B CA 1
ATOM 2129 C C . THR B 1 124 ? 0.941 -5.199 -17.641 1 96.12 124 THR B C 1
ATOM 2131 O O . THR B 1 124 ? 0.957 -5.875 -18.672 1 96.12 124 THR B O 1
ATOM 2134 N N . HIS B 1 125 ? 0.679 -5.707 -16.469 1 94.44 125 HIS B N 1
ATOM 2135 C CA . HIS B 1 125 ? 0.441 -7.133 -16.312 1 94.44 125 HIS B CA 1
ATOM 2136 C C . HIS B 1 125 ? -1.049 -7.434 -16.172 1 94.44 125 HIS B C 1
ATOM 2138 O O . HIS B 1 125 ? -1.452 -8.602 -16.156 1 94.44 125 HIS B O 1
ATOM 2144 N N . ARG B 1 126 ? -1.899 -6.461 -16.109 1 94.5 126 ARG B N 1
ATOM 2145 C CA . ARG B 1 126 ? -3.324 -6.633 -15.844 1 94.5 126 ARG B CA 1
ATOM 2146 C C . ARG B 1 126 ? -4.027 -7.293 -17.031 1 94.5 126 ARG B C 1
ATOM 2148 O O . ARG B 1 126 ? -4.902 -8.141 -16.844 1 94.5 126 ARG B O 1
ATOM 2155 N N . PRO B 1 127 ? -3.652 -6.926 -18.312 1 92.62 127 PRO B N 1
ATOM 2156 C CA . PRO B 1 127 ? -4.367 -7.531 -19.438 1 92.62 127 PRO B CA 1
ATOM 2157 C C . PRO B 1 127 ? -4.297 -9.055 -19.438 1 92.62 127 PRO B C 1
ATOM 2159 O O . PRO B 1 127 ? -5.289 -9.727 -19.734 1 92.62 127 PRO B O 1
ATOM 2162 N N . GLN B 1 128 ? -3.135 -9.594 -19.031 1 88.25 128 GLN B N 1
ATOM 2163 C CA . GLN B 1 128 ? -3.006 -11.039 -18.953 1 88.25 128 GLN B CA 1
ATOM 2164 C C . GLN B 1 128 ? -3.994 -11.617 -17.938 1 88.25 128 GLN B C 1
ATOM 2166 O O . GLN B 1 128 ? -4.652 -12.625 -18.219 1 88.25 128 GLN B O 1
ATOM 2171 N N . PHE B 1 129 ? -4.086 -11.07 -16.828 1 93.62 129 PHE B N 1
ATOM 2172 C CA . PHE B 1 129 ? -4.992 -11.484 -15.758 1 93.62 129 PHE B CA 1
ATOM 2173 C C . PHE B 1 129 ? -6.445 -11.312 -16.188 1 93.62 129 PHE B C 1
ATOM 2175 O O . PHE B 1 129 ? -7.258 -12.219 -16.016 1 93.62 129 PHE B O 1
ATOM 2182 N N . GLU B 1 130 ? -6.836 -10.195 -16.797 1 91.38 130 GLU B N 1
ATOM 2183 C CA . GLU B 1 130 ? -8.211 -9.844 -17.141 1 91.38 130 GLU B CA 1
ATOM 2184 C C . GLU B 1 130 ? -8.703 -10.664 -18.328 1 91.38 130 GLU B C 1
ATOM 2186 O O . GLU B 1 130 ? -9.906 -10.797 -18.547 1 91.38 130 GLU B O 1
ATOM 2191 N N . SER B 1 131 ? -7.777 -11.227 -19.109 1 87.5 131 SER B N 1
ATOM 2192 C CA . SER B 1 131 ? -8.141 -12.039 -20.266 1 87.5 131 SER B CA 1
ATOM 2193 C C . SER B 1 131 ? -8.773 -13.359 -19.844 1 87.5 131 SER B C 1
ATOM 2195 O O . SER B 1 131 ? -9.469 -14.008 -20.625 1 87.5 131 SER B O 1
ATOM 2197 N N . ALA B 1 132 ? -8.477 -13.805 -18.688 1 81.62 132 ALA B N 1
ATOM 2198 C CA . ALA B 1 132 ? -9.055 -15.039 -18.172 1 81.62 132 ALA B CA 1
ATOM 2199 C C . ALA B 1 132 ? -10.578 -14.945 -18.094 1 81.62 132 ALA B C 1
ATOM 2201 O O . ALA B 1 132 ? -11.281 -15.93 -18.328 1 81.62 132 ALA B O 1
ATOM 2202 N N . TRP B 1 133 ? -11.164 -13.781 -17.719 1 75 133 TRP B N 1
ATOM 2203 C CA . TRP B 1 133 ? -12.602 -13.57 -17.562 1 75 133 TRP B CA 1
ATOM 2204 C C . TRP B 1 133 ? -13.281 -13.445 -18.922 1 75 133 TRP B C 1
ATOM 2206 O O . TRP B 1 133 ? -14.406 -13.914 -19.109 1 75 133 TRP B O 1
ATOM 2216 N N . GLU B 1 134 ? -12.594 -12.711 -19.766 1 68.12 134 GLU B N 1
ATOM 2217 C CA . GLU B 1 134 ? -13.188 -12.547 -21.094 1 68.12 134 GLU B CA 1
ATOM 2218 C C . GLU B 1 134 ? -13.516 -13.906 -21.719 1 68.12 134 GLU B C 1
ATOM 2220 O O . GLU B 1 134 ? -14.547 -14.055 -22.375 1 68.12 134 GLU B O 1
ATOM 2225 N N . ALA B 1 135 ? -12.82 -14.852 -21.359 1 60 135 ALA B N 1
ATOM 2226 C CA . ALA B 1 135 ? -13.086 -16.188 -21.891 1 60 135 ALA B CA 1
ATOM 2227 C C . ALA B 1 135 ? -14.336 -16.781 -21.25 1 60 135 ALA B C 1
ATOM 2229 O O . ALA B 1 135 ? -15.125 -17.438 -21.938 1 60 135 ALA B O 1
ATOM 2230 N N . TRP B 1 136 ? -14.555 -16.406 -19.969 1 61.53 136 TRP B N 1
ATOM 2231 C CA . TRP B 1 136 ? -15.711 -16.953 -19.266 1 61.53 136 TRP B CA 1
ATOM 2232 C C . TRP B 1 136 ? -17 -16.266 -19.703 1 61.53 136 TRP B C 1
ATOM 2234 O O . TRP B 1 136 ? -18.031 -16.906 -19.906 1 61.53 136 TRP B O 1
ATOM 2244 N N . ASP B 1 137 ? -16.781 -14.945 -19.656 1 62.72 137 ASP B N 1
ATOM 2245 C CA . ASP B 1 137 ? -17.984 -14.203 -20.047 1 62.72 137 ASP B CA 1
ATOM 2246 C C . ASP B 1 137 ? -18.406 -14.547 -21.469 1 62.72 137 ASP B C 1
ATOM 2248 O O . ASP B 1 137 ? -19.594 -14.656 -21.766 1 62.72 137 ASP B O 1
ATOM 2252 N N . THR B 1 138 ? -17.391 -14.734 -22.234 1 58.41 138 THR B N 1
ATOM 2253 C CA . THR B 1 138 ? -17.75 -15.109 -23.594 1 58.41 138 THR B CA 1
ATOM 2254 C C . THR B 1 138 ? -18.266 -16.547 -23.656 1 58.41 138 THR B C 1
ATOM 2256 O O . THR B 1 138 ? -19.172 -16.844 -24.422 1 58.41 138 THR B O 1
ATOM 2259 N N . GLN B 1 139 ? -17.672 -17.359 -22.812 1 53.31 139 GLN B N 1
ATOM 2260 C CA . GLN B 1 139 ? -18.141 -18.734 -22.828 1 53.31 139 GLN B CA 1
ATOM 2261 C C . GLN B 1 139 ? -19.5 -18.875 -22.125 1 53.31 139 GLN B C 1
ATOM 2263 O O . GLN B 1 139 ? -20.359 -19.656 -22.547 1 53.31 139 GLN B O 1
ATOM 2268 N N . GLY B 1 140 ? -19.641 -18.203 -20.906 1 52.34 140 GLY B N 1
ATOM 2269 C CA . GLY B 1 140 ? -20.953 -18.234 -20.281 1 52.34 140 GLY B CA 1
ATOM 2270 C C . GLY B 1 140 ? -22.047 -17.641 -21.156 1 52.34 140 GLY B C 1
ATOM 2271 O O . GLY B 1 140 ? -23.234 -17.938 -20.969 1 52.34 140 GLY B O 1
ATOM 2272 N N . ALA B 1 141 ? -21.75 -16.656 -21.797 1 51.44 141 ALA B N 1
ATOM 2273 C CA . ALA B 1 141 ? -22.734 -16.188 -22.766 1 51.44 141 ALA B CA 1
ATOM 2274 C C . ALA B 1 141 ? -23.031 -17.234 -23.812 1 51.44 141 ALA B C 1
ATOM 2276 O O . ALA B 1 141 ? -24.172 -17.375 -24.266 1 51.44 141 ALA B O 1
ATOM 2277 N N . ARG B 1 142 ? -22.141 -18.047 -24.125 1 47.69 142 ARG B N 1
ATOM 2278 C CA . ARG B 1 142 ? -22.422 -19.062 -25.156 1 47.69 142 ARG B CA 1
ATOM 2279 C C . ARG B 1 142 ? -23.25 -20.203 -24.578 1 47.69 142 ARG B C 1
ATOM 2281 O O . ARG B 1 142 ? -24.062 -20.797 -25.297 1 47.69 142 ARG B O 1
ATOM 2288 N N . SER B 1 143 ? -23.141 -20.688 -23.312 1 48.19 143 SER B N 1
ATOM 2289 C CA . SER B 1 143 ? -23.906 -21.828 -22.797 1 48.19 143 SER B CA 1
ATOM 2290 C C . SER B 1 143 ? -25.359 -21.438 -22.516 1 48.19 143 SER B C 1
ATOM 2292 O O . SER B 1 143 ? -26.219 -22.297 -22.375 1 48.19 143 SER B O 1
ATOM 2294 N N . LYS B 1 144 ? -25.688 -20.234 -22.047 1 45.22 144 LYS B N 1
ATOM 2295 C CA . LYS B 1 144 ? -27.094 -19.891 -21.844 1 45.22 144 LYS B CA 1
ATOM 2296 C C . LYS B 1 144 ? -27.844 -19.812 -23.172 1 45.22 144 LYS B C 1
ATOM 2298 O O . LYS B 1 144 ? -29.062 -19.688 -23.188 1 45.22 144 LYS B O 1
ATOM 2303 N N . LYS B 1 145 ? -27.031 -19.75 -24.156 1 49.19 145 LYS B N 1
ATOM 2304 C CA . LYS B 1 145 ? -27.797 -19.703 -25.391 1 49.19 145 LYS B CA 1
ATOM 2305 C C . LYS B 1 145 ? -27.953 -21.109 -25.984 1 49.19 145 LYS B C 1
ATOM 2307 O O . LYS B 1 145 ? -28.578 -21.281 -27.031 1 49.19 145 LYS B O 1
ATOM 2312 N N . ALA B 1 146 ? -27.312 -22.094 -25.344 1 39.88 146 ALA B N 1
ATOM 2313 C CA . ALA B 1 146 ? -27.578 -23.438 -25.891 1 39.88 146 ALA B CA 1
ATOM 2314 C C . ALA B 1 146 ? -28.688 -24.141 -25.109 1 39.88 146 ALA B C 1
ATOM 2316 O O . ALA B 1 146 ? -28.828 -23.922 -23.906 1 39.88 146 ALA B O 1
#

Foldseek 3Di:
DDPPVPPPQQDFLCVVVVNDLDDPPDPDPLSVLQSVLRRGRNVPRDPLSLQSCLLVVRPCVRSLVVLLVVCLVPVQDDDDDHTNSSVVSNVPHDPVVCVVPVVSVVSNVVSVVVVVVVVVVVVVCVVVVVVVVVVVVVVVVVVVVD/DDPPVPPPLQDFLCVVVVNDLDDPPDPDPLSVLQSVLRRHRNVPRDPLSLQSCLLVVRPCVRSLVVLLVVCLVPVQDDDDDHTNSSVVSNVPRDPVVCVVPVVSVVSNVVSVVVVVVVVVVVVVCVVVVVVVVVVVVVVVVVVVVD

Organism: Mesorhizobium plurifarium (NCBI:txid69974)

Nearest PDB structures (foldseek):
  5j5v-assembly2_F  TM=8.147E-01  e=2.978E-02  Escherichia coli 536
  6zqb-assembly1_UI  TM=6.202E-01  e=1.971E+00  Saccharomyces cerevisiae S288C
  5j5v-assembly2_F  TM=8.151E-01  e=3.300E-02  Escherichia coli 536

Secondary structure (DSSP, 8-state):
---GGG--TTSBHHHHHT--S----S-HHHHHHHHHHHTSBGGG--HHHHHHHHHHTSSHHHHHHHHHHHHHH-TT-BSSSSBTHHHHHHHTS-HHHHHH-HHHHHHHHHHHHHHHHHHHHHHTTHHHHHHHHHHHHHHHHHHTT-/---GGG--TTSBHHHHHT--S----S-HHHHHHHHHHHTSBGGG--HHHHHHHHHHTSSHHHHHHHHHHHHHH-TT-BSSSSBTHHHHHHHTS-HHHHHH-HHHHHHHHHHHHHHHHHHHHHHTTHHHHHHHHHHHHHHHHHHTT-

Radius of gyration: 24.24 Å; Cα contacts (8 Å, |Δi|>4): 305; chains: 2; bounding box: 49×76×55 Å

Solvent-accessible surface area (backbone atoms only — not comparable to full-atom values): 16242 Å² total; per-residue (Å²): 132,81,70,76,84,76,62,63,44,76,40,21,49,26,67,74,68,67,51,73,91,64,86,62,89,46,64,70,68,61,25,49,51,47,50,52,42,29,65,31,27,55,74,67,53,47,69,53,42,40,41,50,30,46,61,70,61,50,60,44,88,65,40,48,61,54,50,50,59,53,33,72,75,38,59,55,42,55,66,84,84,41,63,24,42,47,49,43,32,61,30,64,48,62,45,69,58,41,66,76,33,52,70,59,44,51,51,52,50,48,49,52,50,51,49,52,51,40,53,52,58,47,53,73,39,42,63,64,42,56,49,35,49,56,53,45,56,54,46,54,57,51,54,76,70,100,130,79,69,76,84,76,62,62,46,76,41,21,49,27,66,73,69,68,52,72,90,66,86,60,86,47,64,70,67,63,28,48,52,47,50,53,44,30,65,30,26,55,75,67,53,47,71,53,43,41,40,51,32,45,60,69,62,51,59,45,90,65,39,48,61,51,49,49,59,52,33,71,75,40,60,54,41,56,66,82,85,42,61,22,44,46,47,44,33,59,31,64,47,62,45,68,59,40,67,76,33,51,72,61,43,52,52,53,50,48,49,52,49,50,47,50,51,40,53,52,57,47,54,73,39,41,62,63,42,56,50,35,49,55,52,45,57,55,45,54,56,51,57,76,70,99